Protein AF-A5FDH5-F1 (afdb_monomer_lite)

Structure (mmCIF, N/CA/C/O backbone):
data_AF-A5FDH5-F1
#
_entry.id   AF-A5FDH5-F1
#
loop_
_atom_site.group_PDB
_atom_site.id
_atom_site.type_symbol
_atom_site.label_atom_id
_atom_site.label_alt_id
_atom_site.label_comp_id
_atom_site.label_asym_id
_atom_site.label_entity_id
_atom_site.label_seq_id
_atom_site.pdbx_PDB_ins_code
_atom_site.Cartn_x
_atom_site.Cartn_y
_atom_site.Cartn_z
_atom_site.occupancy
_atom_site.B_iso_or_equiv
_atom_site.auth_seq_id
_atom_site.auth_comp_id
_atom_site.auth_asym_id
_atom_site.auth_atom_id
_atom_site.pdbx_PDB_model_num
ATOM 1 N N . MET A 1 1 ? -31.045 21.390 -0.852 1.00 33.44 1 MET A N 1
ATOM 2 C CA . MET A 1 1 ? -31.392 20.629 0.369 1.00 33.44 1 MET A CA 1
ATOM 3 C C . MET A 1 1 ? -30.502 21.125 1.490 1.00 33.44 1 MET A C 1
ATOM 5 O O . MET A 1 1 ? -29.302 21.206 1.275 1.00 33.44 1 MET A O 1
ATOM 9 N N . LYS A 1 2 ? -31.080 21.527 2.626 1.00 29.11 2 LYS A N 1
ATOM 10 C CA . LYS A 1 2 ? -30.317 21.891 3.825 1.00 29.11 2 LYS A CA 1
ATOM 11 C C . LYS A 1 2 ? -29.708 20.604 4.388 1.00 29.11 2 LYS A C 1
ATOM 13 O O . LYS A 1 2 ? -30.455 19.709 4.762 1.00 29.11 2 LYS A O 1
ATOM 18 N N . THR A 1 3 ? -28.389 20.485 4.363 1.00 29.70 3 THR A N 1
ATOM 19 C CA . THR A 1 3 ? -27.652 19.428 5.059 1.00 29.70 3 THR A CA 1
ATOM 20 C C . THR A 1 3 ? -27.783 19.680 6.555 1.00 29.70 3 THR A C 1
ATOM 22 O O . THR A 1 3 ? -27.192 20.622 7.076 1.00 29.70 3 THR A O 1
ATOM 25 N N . GLU A 1 4 ? -28.607 18.885 7.234 1.00 34.59 4 GLU A N 1
ATOM 26 C CA . GLU A 1 4 ? -28.474 18.712 8.677 1.00 34.59 4 GLU A CA 1
ATOM 27 C C . GLU A 1 4 ? -27.053 18.201 8.937 1.00 34.59 4 GLU A C 1
ATOM 29 O O . GLU A 1 4 ? -26.647 17.183 8.373 1.00 34.59 4 GLU A O 1
ATOM 34 N N . GLU A 1 5 ? -26.274 18.920 9.744 1.00 39.00 5 GLU A N 1
ATOM 35 C CA . GLU A 1 5 ? -25.035 18.386 10.305 1.00 39.00 5 GLU A CA 1
ATOM 36 C C . GLU A 1 5 ? -25.411 17.263 11.275 1.00 39.00 5 GLU A C 1
ATOM 38 O O . GLU A 1 5 ? -25.611 17.464 12.474 1.00 39.00 5 GLU A O 1
ATOM 43 N N . VAL A 1 6 ? -25.569 16.055 10.742 1.00 51.06 6 VAL A N 1
ATOM 44 C CA . VAL A 1 6 ? -25.719 14.858 11.556 1.00 51.06 6 VAL A CA 1
ATOM 45 C C . VAL A 1 6 ? -24.322 14.494 12.059 1.00 51.06 6 VAL A C 1
ATOM 47 O O . VAL A 1 6 ? -23.534 13.883 11.342 1.00 51.06 6 VAL A O 1
ATOM 50 N N . ASN A 1 7 ? -23.989 14.892 13.290 1.00 75.00 7 ASN A N 1
ATOM 51 C CA . ASN A 1 7 ? -22.791 14.400 13.979 1.00 75.00 7 ASN A CA 1
ATOM 52 C C . ASN A 1 7 ? -23.001 12.922 14.355 1.00 75.00 7 ASN A C 1
ATOM 54 O O . ASN A 1 7 ? -23.320 12.579 15.492 1.00 75.00 7 ASN A O 1
ATOM 58 N N . ASP A 1 8 ? -22.881 12.043 13.360 1.00 90.88 8 ASP A N 1
ATOM 59 C CA . ASP A 1 8 ? -23.070 10.593 13.479 1.00 90.88 8 ASP A CA 1
ATOM 60 C C . ASP A 1 8 ? -21.954 9.912 14.290 1.00 90.88 8 ASP A C 1
ATOM 62 O O . ASP A 1 8 ? -22.117 8.785 14.768 1.00 90.88 8 ASP A O 1
ATOM 66 N N . TYR A 1 9 ? -20.825 10.596 14.478 1.00 93.31 9 TYR A N 1
ATOM 67 C CA . TYR A 1 9 ? -19.683 10.102 15.233 1.00 93.31 9 TYR A CA 1
ATOM 68 C C . TYR A 1 9 ? -18.816 11.241 15.779 1.00 93.31 9 TYR A C 1
ATOM 70 O O . TYR A 1 9 ? -18.884 12.389 15.341 1.00 93.31 9 TYR A O 1
ATOM 78 N N . LYS A 1 10 ? -17.946 10.893 16.725 1.00 93.12 10 LYS A N 1
ATOM 79 C CA . LYS A 1 10 ? -16.894 11.740 17.274 1.00 93.12 10 LYS A CA 1
ATOM 80 C C . LYS A 1 10 ? -15.621 10.924 17.446 1.00 93.12 10 LYS A C 1
ATOM 82 O O . LYS A 1 10 ? -15.632 9.887 18.104 1.00 93.12 10 LYS A O 1
ATOM 87 N N . GLN A 1 11 ? -14.511 11.423 16.916 1.00 92.50 11 GLN A N 1
ATOM 88 C CA . GLN A 1 11 ? -13.195 10.854 17.190 1.00 92.50 11 GLN A CA 1
ATOM 89 C C . GLN A 1 11 ? -12.681 11.305 18.565 1.00 92.50 11 GLN A C 1
ATOM 91 O O . GLN A 1 11 ? -12.880 12.451 18.979 1.00 92.50 11 GLN A O 1
ATOM 96 N N . GLY A 1 12 ? -11.982 10.416 19.266 1.00 90.44 12 GLY A N 1
ATOM 97 C CA . GLY A 1 12 ? -11.299 10.738 20.515 1.00 90.44 12 GLY A CA 1
ATOM 98 C C . GLY A 1 12 ? -10.041 9.905 20.720 1.00 90.44 12 GLY A C 1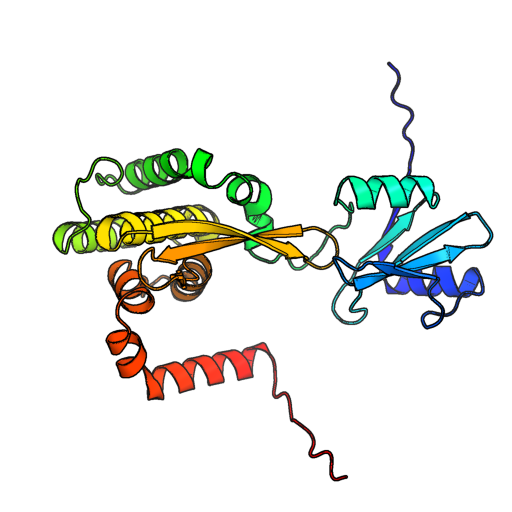
ATOM 99 O O . GLY A 1 12 ? -9.896 8.834 20.129 1.00 90.44 12 GLY A O 1
ATOM 100 N N . LYS A 1 13 ? -9.145 10.391 21.588 1.00 91.38 13 LYS A N 1
ATOM 101 C CA . LYS A 1 13 ? -7.978 9.612 22.012 1.00 91.38 13 LYS A CA 1
ATOM 102 C C . LYS A 1 13 ? -8.422 8.358 22.762 1.00 91.38 13 LYS A C 1
ATOM 104 O O . LYS A 1 13 ? -9.322 8.448 23.596 1.00 91.38 13 LYS A O 1
ATOM 109 N N . VAL A 1 14 ? -7.756 7.226 22.542 1.00 91.69 14 VAL A N 1
ATOM 110 C CA . VAL A 1 14 ? -8.069 5.934 23.183 1.00 91.69 14 VAL A CA 1
ATOM 111 C C . VAL A 1 14 ? -8.158 6.065 24.704 1.00 91.69 14 VAL A C 1
ATOM 113 O O . VAL A 1 14 ? -9.112 5.570 25.296 1.00 91.69 14 VAL A O 1
ATOM 116 N N . SER A 1 15 ? -7.250 6.809 25.343 1.00 91.56 15 SER A N 1
ATOM 117 C CA . SER A 1 15 ? -7.297 7.060 26.793 1.00 91.56 15 SER A CA 1
ATOM 118 C C . SER A 1 15 ? -8.594 7.743 27.248 1.00 91.56 15 SER A C 1
ATOM 120 O O . SER A 1 15 ? -9.213 7.316 28.220 1.00 91.56 15 SER A O 1
ATOM 122 N N . LEU A 1 16 ? -9.058 8.754 26.509 1.00 93.44 16 LEU A N 1
ATOM 123 C CA . LEU A 1 16 ? -10.302 9.469 26.805 1.00 93.44 16 LEU A CA 1
ATOM 124 C C . LEU A 1 16 ? -11.536 8.598 26.555 1.00 93.44 16 LEU A C 1
ATOM 126 O O . LEU A 1 16 ? -12.511 8.684 27.299 1.00 93.44 16 LEU A O 1
ATOM 130 N N . LEU A 1 17 ? -11.494 7.752 25.525 1.00 94.75 17 LEU A N 1
ATOM 131 C CA . LEU A 1 17 ? -12.564 6.803 25.225 1.00 94.75 17 LEU A CA 1
ATOM 132 C C . LEU A 1 17 ? -12.650 5.701 26.285 1.00 94.75 17 LEU A C 1
ATOM 134 O O . LEU A 1 17 ? -13.743 5.326 26.694 1.00 94.75 17 LEU A O 1
ATOM 138 N N . ILE A 1 18 ? -11.514 5.240 26.805 1.00 93.88 18 ILE A N 1
ATOM 139 C CA . ILE A 1 18 ? -11.464 4.320 27.944 1.00 93.88 18 ILE A CA 1
ATOM 140 C C . ILE A 1 18 ? -12.101 4.961 29.183 1.00 93.88 18 ILE A C 1
ATOM 142 O O . ILE A 1 18 ? -12.899 4.324 29.872 1.00 93.88 18 ILE A O 1
ATOM 146 N N . ASP A 1 19 ? -11.798 6.226 29.470 1.00 94.38 19 ASP A N 1
ATOM 147 C CA . ASP A 1 19 ? -12.435 6.928 30.587 1.00 94.38 19 ASP A CA 1
ATOM 148 C C . ASP A 1 19 ? -13.934 7.156 30.345 1.00 94.38 19 ASP A C 1
ATOM 150 O O . ASP A 1 19 ? -14.732 7.101 31.286 1.00 94.38 19 ASP A O 1
ATOM 154 N N . TYR A 1 20 ? -14.344 7.334 29.087 1.00 95.31 20 TYR A N 1
ATOM 155 C CA . TYR A 1 20 ? -15.749 7.378 28.691 1.00 95.31 20 TYR A CA 1
ATOM 156 C C . TYR A 1 20 ? -16.470 6.045 28.944 1.00 95.31 20 TYR A C 1
ATOM 158 O O . TYR A 1 20 ? -17.565 6.040 29.512 1.00 95.31 20 TYR A O 1
ATOM 166 N N . LEU A 1 21 ? -15.841 4.911 28.614 1.00 95.81 21 LEU A N 1
ATOM 167 C CA . LEU A 1 21 ? -16.357 3.573 28.924 1.00 95.81 21 LEU A CA 1
ATOM 168 C C . LEU A 1 21 ? -16.543 3.379 30.433 1.00 95.81 21 LEU A C 1
ATOM 170 O O . LEU A 1 21 ? -17.619 2.966 30.872 1.00 95.81 21 LEU A O 1
ATOM 174 N N . LYS A 1 22 ? -15.537 3.750 31.239 1.00 94.00 22 LYS A N 1
ATOM 175 C CA . LYS A 1 22 ? -15.600 3.642 32.707 1.00 94.00 22 LYS A CA 1
ATOM 176 C C . LYS A 1 22 ? -16.757 4.453 33.291 1.00 94.00 22 LYS A C 1
ATOM 178 O O . LYS A 1 22 ? -17.490 3.941 34.136 1.00 94.00 22 LYS A O 1
ATOM 183 N N . LYS A 1 23 ? -16.963 5.691 32.820 1.00 94.62 23 LYS A N 1
ATOM 184 C CA . LYS A 1 23 ? -18.102 6.541 33.230 1.00 94.62 23 LYS A CA 1
ATOM 185 C C . LYS A 1 23 ? -19.450 5.894 32.906 1.00 94.62 23 LYS A C 1
ATOM 187 O O . LYS A 1 23 ? -20.388 6.020 33.686 1.00 94.62 23 LYS A O 1
ATOM 192 N N . ASN A 1 24 ? -19.513 5.138 31.813 1.00 93.69 24 ASN A N 1
ATOM 193 C CA . ASN A 1 24 ? -20.679 4.358 31.399 1.00 93.69 24 ASN A CA 1
ATOM 194 C C . ASN A 1 24 ? -20.705 2.930 31.980 1.00 93.69 24 ASN A C 1
ATOM 196 O O . ASN A 1 24 ? -21.423 2.068 31.477 1.00 93.69 24 ASN A O 1
ATOM 200 N N . LYS A 1 25 ? -19.943 2.667 33.054 1.00 92.75 25 LYS A N 1
ATOM 201 C CA . LYS A 1 25 ? -19.884 1.377 33.768 1.00 92.75 25 LYS A CA 1
ATOM 202 C C . LYS A 1 25 ? -19.495 0.186 32.876 1.00 92.75 25 LYS A C 1
ATOM 204 O O . LYS A 1 25 ? -19.826 -0.957 33.190 1.00 92.75 25 LYS A O 1
ATOM 209 N N . LYS A 1 26 ? -18.769 0.435 31.784 1.00 92.56 26 LYS A N 1
ATOM 210 C CA . LYS A 1 26 ? -18.196 -0.594 30.909 1.00 92.56 26 LYS A CA 1
ATOM 211 C C . LYS A 1 26 ? -16.714 -0.779 31.220 1.00 92.56 26 LYS A C 1
ATOM 213 O O . LYS A 1 26 ? -15.979 0.190 31.409 1.00 92.56 26 LYS A O 1
ATOM 218 N N . LYS A 1 27 ? -16.284 -2.039 31.278 1.00 90.19 27 LYS A N 1
ATOM 219 C CA . LYS A 1 27 ? -14.869 -2.409 31.383 1.00 90.19 27 LYS A CA 1
ATOM 220 C C . LYS A 1 27 ? -14.293 -2.653 29.989 1.00 90.19 27 LYS A C 1
ATOM 222 O O . LYS A 1 27 ? -15.030 -3.038 29.088 1.00 90.19 27 LYS A O 1
ATOM 227 N N . ILE A 1 28 ? -12.986 -2.446 29.839 1.00 87.69 28 ILE A N 1
ATOM 228 C CA . ILE A 1 28 ? -12.263 -2.613 28.565 1.00 87.69 28 ILE A CA 1
ATOM 229 C C . ILE A 1 28 ? -12.281 -4.080 28.104 1.00 87.69 28 ILE A C 1
ATOM 231 O O . ILE A 1 28 ? -12.414 -4.373 26.930 1.00 87.69 28 ILE A O 1
ATOM 235 N N . ASP A 1 29 ? -12.197 -5.032 29.024 1.00 87.81 29 ASP A N 1
ATOM 236 C CA . ASP A 1 29 ? -12.227 -6.466 28.722 1.00 87.81 29 ASP A CA 1
ATOM 237 C C . ASP A 1 29 ? -13.635 -7.007 28.409 1.00 87.81 29 ASP A C 1
ATOM 239 O O . ASP A 1 29 ? -13.774 -8.159 28.010 1.00 87.81 29 ASP A O 1
ATOM 243 N N . ASN A 1 30 ? -14.682 -6.188 28.561 1.00 91.12 30 ASN A N 1
ATOM 244 C CA . ASN A 1 30 ? -16.079 -6.575 28.362 1.00 91.12 30 ASN A CA 1
ATOM 245 C C . ASN A 1 30 ? -16.694 -5.870 27.141 1.00 91.12 30 ASN A C 1
ATOM 247 O O . ASN A 1 30 ? -17.655 -5.096 27.256 1.00 91.12 30 ASN A O 1
ATOM 251 N N . TYR A 1 31 ? -16.089 -6.102 25.979 1.00 94.00 31 TYR A N 1
ATOM 252 C CA . TYR A 1 31 ? -16.601 -5.652 24.686 1.00 94.00 31 TYR A CA 1
ATOM 253 C C . TYR A 1 31 ? -17.768 -6.534 24.212 1.00 94.00 31 TYR A C 1
ATOM 255 O O . TYR A 1 31 ? -17.899 -7.692 24.598 1.00 94.00 31 TYR A O 1
ATOM 263 N N . ASN A 1 32 ? -18.639 -5.972 23.374 1.00 95.88 32 ASN A N 1
ATOM 264 C CA . ASN A 1 32 ? -19.800 -6.667 22.819 1.00 95.88 32 ASN A CA 1
ATOM 265 C C . ASN A 1 32 ? -19.403 -7.624 21.690 1.00 95.88 32 ASN A C 1
ATOM 267 O O . ASN A 1 32 ? -19.905 -8.742 21.624 1.00 95.88 32 ASN A O 1
ATOM 271 N N . ASN A 1 33 ? -18.508 -7.180 20.809 1.00 94.31 33 ASN A N 1
ATOM 272 C CA . ASN A 1 33 ? -17.922 -7.994 19.753 1.00 94.31 33 ASN A CA 1
ATOM 273 C C . ASN A 1 33 ? -16.609 -7.370 19.264 1.00 94.31 33 ASN A C 1
ATOM 275 O O . ASN A 1 33 ? -16.287 -6.221 19.580 1.00 94.31 33 ASN A O 1
ATOM 279 N N . GLN A 1 34 ? -15.868 -8.141 18.476 1.00 93.44 34 GLN A N 1
ATOM 280 C CA . GLN A 1 34 ? -14.697 -7.685 17.741 1.00 93.44 34 GLN A CA 1
ATOM 281 C C . GLN A 1 34 ? -15.024 -7.705 16.245 1.00 93.44 34 GLN A C 1
ATOM 283 O O . GLN A 1 34 ? -15.737 -8.598 15.784 1.00 93.44 34 GLN A O 1
ATOM 288 N N . LEU A 1 35 ? -14.567 -6.705 15.493 1.00 90.69 35 LEU A N 1
ATOM 289 C CA . LEU A 1 35 ? -14.719 -6.698 14.039 1.00 90.69 35 LEU A CA 1
ATOM 290 C C . LEU A 1 35 ? -13.744 -7.700 13.412 1.00 90.69 35 LEU A C 1
ATOM 292 O O . LEU A 1 35 ? -12.550 -7.654 13.697 1.00 90.69 35 LEU A O 1
ATOM 296 N N . GLU A 1 36 ? -14.243 -8.568 12.531 1.00 86.75 36 GLU A N 1
ATOM 297 C CA . GLU A 1 36 ? -13.428 -9.595 11.859 1.00 86.75 36 GLU A CA 1
ATOM 298 C C . GLU A 1 36 ? -12.352 -8.998 10.943 1.00 86.75 36 GLU A C 1
ATOM 300 O O . GLU A 1 36 ? -11.303 -9.599 10.748 1.00 86.75 36 GLU A O 1
ATOM 305 N N . THR A 1 37 ? -12.599 -7.809 10.392 1.00 82.75 37 THR A N 1
ATOM 306 C CA . THR A 1 37 ? -11.738 -7.184 9.384 1.00 82.75 37 THR A CA 1
ATOM 307 C C . THR A 1 37 ? -10.477 -6.558 9.972 1.00 82.75 37 THR A C 1
ATOM 309 O O . THR A 1 37 ? -9.372 -6.849 9.532 1.00 82.75 37 THR A O 1
ATOM 312 N N . ASN A 1 38 ? -10.633 -5.690 10.971 1.00 82.12 38 ASN A N 1
ATOM 313 C CA . ASN A 1 38 ? -9.554 -4.869 11.534 1.00 82.12 38 ASN A CA 1
ATOM 314 C C . ASN A 1 38 ? -9.302 -5.142 13.029 1.00 82.12 38 ASN A C 1
ATOM 316 O O . ASN A 1 38 ? -8.497 -4.466 13.672 1.00 82.12 38 ASN A O 1
ATOM 320 N N . GLY A 1 39 ? -10.011 -6.113 13.613 1.00 87.81 39 GLY A N 1
ATOM 321 C CA . GLY A 1 39 ? -9.858 -6.489 15.015 1.00 87.81 39 GLY A CA 1
ATOM 322 C C . GLY A 1 39 ? -10.325 -5.425 16.012 1.00 87.81 39 GLY A C 1
ATOM 323 O O . GLY A 1 39 ? -10.030 -5.557 17.200 1.00 87.81 39 GLY A O 1
ATOM 324 N N . ALA A 1 40 ? -11.021 -4.370 15.580 1.00 91.38 40 ALA A N 1
ATOM 325 C CA . ALA A 1 40 ? -11.485 -3.315 16.474 1.00 91.38 40 ALA A CA 1
ATOM 326 C C . ALA A 1 40 ? -12.540 -3.832 17.466 1.00 91.38 40 ALA A C 1
ATOM 328 O O . ALA A 1 40 ? -13.421 -4.622 17.117 1.00 91.38 40 ALA A O 1
ATOM 329 N N . PHE A 1 41 ? -12.464 -3.359 18.709 1.00 94.75 41 PHE A N 1
ATOM 330 C CA . PHE A 1 41 ? -13.384 -3.714 19.786 1.00 94.75 41 PHE A CA 1
ATOM 331 C C . PHE A 1 41 ? -14.596 -2.788 19.792 1.00 94.75 41 PHE A C 1
ATOM 333 O O . PHE A 1 41 ? -14.455 -1.562 19.822 1.00 94.75 41 PHE A O 1
ATOM 340 N N . VAL A 1 42 ? -15.786 -3.382 19.824 1.00 96.75 42 VAL A N 1
ATOM 341 C CA . VAL A 1 42 ? -17.072 -2.682 19.813 1.00 96.75 42 VAL A CA 1
ATOM 342 C C . VAL A 1 42 ? -17.698 -2.736 21.204 1.00 96.75 42 VAL A C 1
ATOM 344 O O . VAL A 1 42 ? -17.885 -3.814 21.766 1.00 96.75 42 VAL A O 1
ATOM 347 N N . TYR A 1 43 ? -18.084 -1.583 21.750 1.00 97.62 43 TYR A N 1
ATOM 348 C CA . TYR A 1 43 ? -18.784 -1.477 23.033 1.00 97.62 43 TYR A CA 1
ATOM 349 C C . TYR A 1 43 ? -20.105 -0.747 22.836 1.00 97.62 43 TYR A C 1
ATOM 351 O O . TYR A 1 43 ? -20.114 0.450 22.564 1.00 97.62 43 TYR A O 1
ATOM 359 N N . VAL A 1 44 ? -21.217 -1.447 23.032 1.00 96.81 44 VAL A N 1
ATOM 360 C CA . VAL A 1 44 ? -22.558 -0.855 23.013 1.00 96.81 44 VAL A CA 1
ATOM 361 C C . VAL A 1 44 ? -22.908 -0.396 24.425 1.00 96.81 44 VAL A C 1
ATOM 363 O O . VAL A 1 44 ? -22.886 -1.185 25.382 1.00 96.81 44 VAL A O 1
ATOM 366 N N . LEU A 1 45 ? -23.184 0.896 24.563 1.00 95.94 45 LEU A N 1
ATOM 367 C CA . LEU A 1 45 ? -23.513 1.554 25.821 1.00 95.94 45 LEU A CA 1
ATOM 368 C C . LEU A 1 45 ? -25.025 1.550 26.071 1.00 95.94 45 LEU A C 1
ATOM 370 O O . LEU A 1 45 ? -25.833 1.428 25.154 1.00 95.94 45 LEU A O 1
ATOM 374 N N . SER A 1 46 ? -25.428 1.731 27.330 1.00 93.19 46 SER A N 1
ATOM 375 C CA . SER A 1 46 ? -26.849 1.748 27.711 1.00 93.19 46 SER A CA 1
ATOM 376 C C . SER A 1 46 ? -27.635 2.919 27.109 1.00 93.19 46 SER A C 1
ATOM 378 O O . SER A 1 46 ? -28.854 2.846 27.009 1.00 93.19 46 SER A O 1
ATOM 380 N N . ASN A 1 47 ? -26.954 3.997 26.711 1.00 92.50 47 ASN A N 1
ATOM 381 C CA . ASN A 1 47 ? -27.541 5.141 26.006 1.00 92.50 47 ASN A CA 1
ATOM 382 C C . ASN A 1 47 ? -27.607 4.932 24.478 1.00 92.50 47 ASN A C 1
ATOM 384 O O . ASN A 1 47 ? -27.873 5.883 23.752 1.00 92.50 47 ASN A O 1
ATOM 388 N N . SER A 1 48 ? -27.393 3.702 23.999 1.00 94.19 48 SER A N 1
ATOM 389 C CA . SER A 1 48 ? -27.336 3.296 22.585 1.00 94.19 48 SER A CA 1
ATOM 390 C C . SER A 1 48 ? -26.104 3.748 21.803 1.00 94.19 48 SER A C 1
ATOM 392 O O . SER A 1 48 ? -25.935 3.292 20.676 1.00 94.19 48 SER A O 1
ATOM 394 N N . GLU A 1 49 ? -25.230 4.587 22.363 1.00 96.94 49 GLU A N 1
ATOM 395 C CA . GLU A 1 49 ? -23.968 4.928 21.705 1.00 96.94 49 GLU A CA 1
ATOM 396 C C . GLU A 1 49 ? -23.043 3.717 21.625 1.00 96.94 49 GLU A C 1
ATOM 398 O O . GLU A 1 49 ? -23.095 2.792 22.441 1.00 96.94 49 GLU A O 1
ATOM 403 N N . VAL A 1 50 ? -22.147 3.753 20.647 1.00 97.38 50 VAL A N 1
ATOM 404 C CA . VAL A 1 50 ? -21.162 2.706 20.428 1.00 97.38 50 VAL A CA 1
ATOM 405 C C . VAL A 1 50 ? -19.768 3.298 20.503 1.00 97.38 50 VAL A C 1
ATOM 407 O O . VAL A 1 50 ? -19.445 4.232 19.780 1.00 97.38 50 VAL A O 1
ATOM 410 N N . VAL A 1 51 ? -18.914 2.751 21.359 1.00 96.94 51 VAL A N 1
ATOM 411 C CA . VAL A 1 51 ? -17.488 3.087 21.362 1.00 96.94 51 VAL A CA 1
ATOM 412 C C . VAL A 1 51 ? -16.752 2.045 20.531 1.00 96.94 51 VAL A C 1
ATOM 414 O O . VAL A 1 51 ? -16.929 0.847 20.746 1.00 96.94 51 VAL A O 1
ATOM 417 N N . LEU A 1 52 ? -15.928 2.501 19.592 1.00 95.38 52 LEU A N 1
ATOM 418 C CA . LEU A 1 52 ? -15.043 1.669 18.787 1.00 95.38 52 LEU A CA 1
ATOM 419 C C . LEU A 1 52 ? -13.595 1.964 19.184 1.00 95.38 52 LEU A C 1
ATOM 421 O O . LEU A 1 52 ? -13.131 3.100 19.050 1.00 95.38 52 LEU A O 1
ATOM 425 N N . LEU A 1 53 ? -12.896 0.946 19.680 1.00 93.81 53 LEU A N 1
ATOM 426 C CA . LEU A 1 53 ? -11.477 1.013 20.032 1.00 93.81 53 LEU A CA 1
ATOM 427 C C . LEU A 1 53 ? -10.649 0.131 19.092 1.00 93.81 53 LEU A C 1
ATOM 429 O O . LEU A 1 53 ? -11.160 -0.879 18.611 1.00 93.81 53 LEU A O 1
ATOM 433 N N . PRO A 1 54 ? -9.372 0.460 18.849 1.00 89.81 54 PRO A N 1
ATOM 434 C CA . PRO A 1 54 ? -8.544 -0.318 17.940 1.00 89.81 54 PRO A CA 1
ATOM 435 C C . PRO A 1 54 ? -8.178 -1.673 18.561 1.00 89.81 54 PRO A C 1
ATOM 437 O O . PRO A 1 54 ? -8.096 -1.798 19.784 1.00 89.81 54 PRO A O 1
ATOM 440 N N . GLY A 1 55 ? -7.905 -2.677 17.721 1.00 84.50 55 GLY A N 1
ATOM 441 C CA . GLY A 1 55 ? -7.534 -4.025 18.181 1.00 84.50 55 GLY A CA 1
ATOM 442 C C . GLY A 1 55 ? -6.217 -4.082 18.964 1.00 84.50 55 GLY A C 1
ATOM 443 O O . GLY A 1 55 ? -6.006 -4.987 19.767 1.00 84.50 55 GLY A O 1
ATOM 444 N N . ASN A 1 56 ? -5.350 -3.081 18.784 1.00 82.00 56 ASN A N 1
ATOM 445 C CA . ASN A 1 56 ? -4.118 -2.914 19.545 1.00 82.00 56 ASN A CA 1
ATOM 446 C C . ASN A 1 56 ? -4.114 -1.566 20.289 1.00 82.00 56 ASN A C 1
ATOM 448 O O . ASN A 1 56 ? -3.767 -0.522 19.741 1.00 82.00 56 ASN A O 1
ATOM 452 N N . LEU A 1 57 ? -4.493 -1.593 21.566 1.00 79.31 57 LEU A N 1
ATOM 453 C CA . LEU A 1 57 ? -4.640 -0.385 22.384 1.00 79.31 57 LEU A CA 1
ATOM 454 C C . LEU A 1 57 ? -3.313 0.327 22.703 1.00 79.31 57 LEU A C 1
ATOM 456 O O . LEU A 1 57 ? -3.352 1.487 23.104 1.00 79.31 57 LEU A O 1
ATOM 460 N N . SER A 1 58 ? -2.158 -0.339 22.570 1.00 71.75 58 SER A N 1
ATOM 461 C CA . SER A 1 58 ? -0.848 0.261 22.876 1.00 71.75 58 SER A CA 1
ATOM 462 C C . SER A 1 58 ? -0.214 0.976 21.685 1.00 71.75 58 SER A C 1
ATOM 464 O O . SER A 1 58 ? 0.638 1.837 21.888 1.00 71.75 58 SER A O 1
ATOM 466 N N . SER A 1 59 ? -0.624 0.639 20.460 1.00 65.56 59 SER A N 1
ATOM 467 C CA . SER A 1 59 ? -0.022 1.167 19.229 1.00 65.56 59 SER A CA 1
ATOM 468 C C . SER A 1 59 ? -0.839 2.262 18.549 1.00 65.56 59 SER A C 1
ATOM 470 O O . SER A 1 59 ? -0.349 2.868 17.604 1.00 65.56 59 SER A O 1
ATOM 472 N N . TYR A 1 60 ? -2.069 2.528 18.993 1.00 67.25 60 TYR A N 1
ATOM 473 C CA . TYR A 1 60 ? -2.968 3.440 18.289 1.00 67.25 60 TYR A CA 1
ATOM 474 C C . TYR A 1 60 ? -3.563 4.498 19.204 1.00 67.25 60 TYR A C 1
ATOM 476 O O . TYR A 1 60 ? -4.073 4.213 20.286 1.00 67.25 60 TYR A O 1
ATOM 484 N N . GLU A 1 61 ? -3.534 5.743 18.730 1.00 75.94 61 GLU A N 1
ATOM 485 C CA . GLU A 1 61 ? -3.920 6.885 19.551 1.00 75.94 61 GLU A CA 1
ATOM 486 C C . GLU A 1 61 ? -5.421 7.161 19.557 1.00 75.94 61 GLU A C 1
ATOM 488 O O . GLU A 1 61 ? -5.905 7.746 20.524 1.00 75.94 61 GLU A O 1
ATOM 493 N N . ASN A 1 62 ? -6.169 6.752 18.525 1.00 89.06 62 ASN A N 1
ATOM 494 C CA . ASN A 1 62 ? -7.537 7.221 18.287 1.00 89.06 62 ASN A CA 1
ATOM 495 C C . ASN A 1 62 ? -8.573 6.093 18.129 1.00 89.06 62 ASN A C 1
ATOM 497 O O . ASN A 1 62 ? -8.277 4.995 17.653 1.00 89.06 62 ASN A O 1
ATOM 501 N N . GLY A 1 63 ? -9.818 6.409 18.484 1.00 92.44 63 GLY A N 1
ATOM 502 C CA . GLY A 1 63 ? -11.012 5.608 18.206 1.00 92.44 63 GLY A CA 1
ATOM 503 C C . GLY A 1 63 ? -12.251 6.483 18.027 1.00 92.44 63 GLY A C 1
ATOM 504 O O . GLY A 1 63 ? -12.134 7.705 17.881 1.00 92.44 63 GLY A O 1
ATOM 505 N N . LEU A 1 64 ? -13.437 5.873 18.053 1.00 95.00 64 LEU A N 1
ATOM 506 C CA . LEU A 1 64 ? -14.707 6.556 17.789 1.00 95.00 64 LEU A CA 1
ATOM 507 C C . LEU A 1 64 ? -15.706 6.392 18.935 1.00 95.00 64 LEU A C 1
ATOM 509 O O . LEU A 1 64 ? -15.812 5.330 19.540 1.00 95.00 64 LEU A O 1
ATOM 513 N N . ILE A 1 65 ? -16.498 7.437 19.162 1.00 96.31 65 ILE A N 1
ATOM 514 C CA . ILE A 1 65 ? -17.842 7.349 19.736 1.00 96.31 65 ILE A CA 1
ATOM 515 C C . ILE A 1 65 ? -18.802 7.512 18.565 1.00 96.31 65 ILE A C 1
ATOM 517 O O . ILE A 1 65 ? -18.735 8.499 17.839 1.00 96.31 65 ILE A O 1
ATOM 521 N N . ILE A 1 66 ? -19.668 6.539 18.358 1.00 96.81 66 ILE A N 1
ATOM 522 C CA . ILE A 1 66 ? -20.614 6.452 17.254 1.00 96.81 66 ILE A CA 1
ATOM 523 C C . ILE A 1 66 ? -22.009 6.574 17.855 1.00 96.81 66 ILE A C 1
ATOM 525 O O . ILE A 1 66 ? -22.299 5.975 18.891 1.00 96.81 66 ILE A O 1
ATOM 529 N N . LYS A 1 67 ? -22.879 7.344 17.202 1.00 96.00 67 LYS A N 1
ATOM 530 C CA . LYS A 1 67 ? -24.211 7.678 17.713 1.00 96.00 67 LYS A CA 1
ATOM 531 C C . LYS A 1 67 ? -25.041 6.451 18.093 1.00 96.00 67 LYS A C 1
ATOM 533 O O . LYS A 1 67 ? -25.727 6.483 19.109 1.00 96.00 67 LYS A O 1
ATOM 538 N N . ASN A 1 68 ? -25.009 5.402 17.268 1.00 96.62 68 ASN A N 1
ATOM 539 C CA . ASN A 1 68 ? -25.695 4.138 17.524 1.00 96.62 68 ASN A CA 1
ATOM 540 C C . ASN A 1 68 ? -25.204 2.996 16.615 1.00 96.62 68 ASN A C 1
ATOM 542 O O . ASN A 1 68 ? -24.395 3.191 15.704 1.00 96.62 68 ASN A O 1
ATOM 546 N N . GLU A 1 69 ? -25.735 1.794 16.844 1.00 96.19 69 GLU A N 1
ATOM 547 C CA . GLU A 1 69 ? -25.418 0.596 16.058 1.00 96.19 69 GLU A CA 1
ATOM 548 C C . GLU A 1 69 ? -25.823 0.695 14.578 1.00 96.19 69 GLU A C 1
ATOM 550 O O . GLU A 1 69 ? -25.195 0.057 13.734 1.00 96.19 69 GLU A O 1
ATOM 555 N N . GLU A 1 70 ? -26.842 1.482 14.220 1.00 95.62 70 GLU A N 1
ATOM 556 C CA . GLU A 1 70 ? -27.232 1.663 12.813 1.00 95.62 70 GLU A CA 1
ATOM 557 C C . GLU A 1 70 ? -26.157 2.415 12.029 1.00 95.62 70 GLU A C 1
ATOM 559 O O . GLU A 1 70 ? -25.833 2.043 10.898 1.00 95.62 70 GLU A O 1
ATOM 564 N N . VAL A 1 71 ? -25.568 3.447 12.638 1.00 95.81 71 VAL A N 1
ATOM 565 C CA . VAL A 1 71 ? -24.437 4.177 12.060 1.00 95.81 71 VAL A CA 1
ATOM 566 C C . VAL A 1 71 ? -23.218 3.260 11.946 1.00 95.81 71 VAL A C 1
ATOM 568 O O . VAL A 1 71 ? -22.597 3.217 10.883 1.00 95.81 71 VAL A O 1
ATOM 571 N N . LEU A 1 72 ? -22.917 2.458 12.976 1.00 95.31 72 LEU A N 1
ATOM 572 C CA . LEU A 1 72 ? -21.828 1.475 12.904 1.00 95.31 72 LEU A CA 1
ATOM 573 C C . LEU A 1 72 ? -22.042 0.476 11.754 1.00 95.31 72 LEU A C 1
ATOM 575 O O . LEU A 1 72 ? -21.120 0.220 10.983 1.00 95.31 72 LEU A O 1
ATOM 579 N N . LYS A 1 73 ? -23.259 -0.056 11.581 1.00 94.88 73 LYS A N 1
ATOM 580 C CA . LYS A 1 73 ? -23.580 -0.977 10.476 1.00 94.88 73 LYS A CA 1
ATOM 581 C C . LYS A 1 73 ? -23.352 -0.338 9.107 1.00 94.88 73 LYS A C 1
ATOM 583 O O . LYS A 1 73 ? -22.864 -1.013 8.203 1.00 94.88 73 LYS A O 1
ATOM 588 N N . LYS A 1 74 ? -23.664 0.954 8.945 1.00 94.75 74 LYS A N 1
ATOM 589 C CA . LYS A 1 74 ? -23.354 1.701 7.712 1.00 94.75 74 LYS A CA 1
ATOM 590 C C . LYS A 1 74 ? -21.845 1.821 7.492 1.00 94.75 74 LYS A C 1
ATOM 592 O O . LYS A 1 74 ? -21.400 1.593 6.373 1.00 94.75 74 LYS A O 1
ATOM 597 N N . MET A 1 75 ? -21.067 2.122 8.535 1.00 93.94 75 MET A N 1
ATOM 598 C CA . MET A 1 75 ? -19.599 2.193 8.452 1.00 93.94 75 MET A CA 1
ATOM 599 C C . MET A 1 75 ? -18.980 0.848 8.053 1.00 93.94 75 MET A C 1
ATOM 601 O O . MET A 1 75 ? -18.177 0.806 7.128 1.00 93.94 75 MET A O 1
ATOM 605 N N . ILE A 1 76 ? -19.416 -0.254 8.677 1.00 92.75 76 ILE A N 1
ATOM 606 C CA . ILE A 1 76 ? -18.968 -1.616 8.337 1.00 92.75 76 ILE A CA 1
ATOM 607 C C . ILE A 1 76 ? -19.329 -1.956 6.888 1.00 92.75 76 ILE A C 1
ATOM 609 O O . ILE A 1 76 ? -18.486 -2.439 6.141 1.00 92.75 76 ILE A O 1
ATOM 613 N N . LYS A 1 77 ? -20.567 -1.671 6.463 1.00 92.12 77 LYS A N 1
ATOM 614 C CA . LYS A 1 77 ? -21.017 -1.934 5.088 1.00 92.12 77 LYS A CA 1
ATOM 615 C C . LYS A 1 77 ? -20.220 -1.139 4.049 1.00 92.12 77 LYS A C 1
ATOM 617 O O . LYS A 1 77 ? -19.954 -1.656 2.969 1.00 92.12 77 LYS A O 1
ATOM 622 N N . ASN A 1 78 ? -19.872 0.104 4.367 1.00 89.75 78 ASN A N 1
ATOM 623 C CA . ASN A 1 78 ? -19.075 0.972 3.501 1.00 89.75 78 ASN A CA 1
ATOM 624 C C . ASN A 1 78 ? -17.566 0.708 3.619 1.00 89.75 78 ASN A C 1
ATOM 626 O O . ASN A 1 78 ? -16.795 1.325 2.890 1.00 89.75 78 ASN A O 1
ATOM 630 N N . ASP A 1 79 ? -17.158 -0.170 4.539 1.00 87.88 79 ASP A N 1
ATOM 631 C CA . ASP A 1 79 ? -15.768 -0.513 4.835 1.00 87.88 79 ASP A CA 1
ATOM 632 C C . ASP A 1 79 ? -14.875 0.717 5.076 1.00 87.88 79 ASP A C 1
ATOM 634 O O . ASP A 1 79 ? -13.742 0.823 4.596 1.00 87.88 79 ASP A O 1
ATOM 638 N N . TYR A 1 80 ? -15.438 1.691 5.798 1.00 89.00 80 TYR A N 1
ATOM 639 C CA . TYR A 1 80 ? -14.800 2.969 6.074 1.00 89.00 80 TYR A CA 1
ATOM 640 C C . TYR A 1 80 ? -15.150 3.492 7.468 1.00 89.00 80 TYR A C 1
ATOM 642 O O . TYR A 1 80 ? -16.319 3.633 7.837 1.00 89.00 80 TYR A O 1
ATOM 650 N N . PHE A 1 81 ? -14.107 3.851 8.206 1.00 89.94 81 PHE A N 1
ATOM 651 C CA . PHE A 1 81 ? -14.139 4.426 9.537 1.00 89.94 81 PHE A CA 1
ATOM 652 C C . PHE A 1 81 ? -13.373 5.758 9.524 1.00 89.94 81 PHE A C 1
ATOM 654 O O . PHE A 1 81 ? -12.181 5.787 9.203 1.00 89.94 81 PHE A O 1
ATOM 661 N N . PRO A 1 82 ? -14.018 6.869 9.903 1.00 87.38 82 PRO A N 1
ATOM 662 C CA . PRO A 1 82 ? -13.432 8.206 9.849 1.00 87.38 82 PRO A CA 1
ATOM 663 C C . PRO A 1 82 ? -12.512 8.466 11.053 1.00 87.38 82 PRO A C 1
ATOM 665 O O . PRO A 1 82 ? -12.796 9.312 11.901 1.00 87.38 82 PRO A O 1
ATOM 668 N N . VAL A 1 83 ? -11.424 7.699 11.155 1.00 84.31 83 VAL A N 1
ATOM 669 C CA . VAL A 1 83 ? -10.397 7.852 12.191 1.00 84.31 83 VAL A CA 1
ATOM 670 C C . VAL A 1 83 ? -9.116 8.370 11.561 1.00 84.31 83 VAL A C 1
ATOM 672 O O . VAL A 1 83 ? -8.553 7.726 10.679 1.00 84.31 83 VAL A O 1
ATOM 675 N N . ASN A 1 84 ? -8.615 9.497 12.062 1.00 76.31 84 ASN A N 1
ATOM 676 C CA . ASN A 1 84 ? -7.278 9.965 11.723 1.00 76.31 84 ASN A CA 1
ATOM 677 C C . ASN A 1 84 ? -6.252 9.035 12.379 1.00 76.31 84 ASN A C 1
ATOM 679 O O . ASN A 1 84 ? -6.107 9.023 13.609 1.00 76.31 84 ASN A O 1
ATOM 683 N N . VAL A 1 85 ? -5.559 8.254 11.558 1.00 67.94 85 VAL A N 1
ATOM 684 C CA . VAL A 1 85 ? -4.421 7.428 11.969 1.00 67.94 85 VAL A CA 1
ATOM 685 C C . VAL A 1 85 ? -3.154 8.270 11.805 1.00 67.94 85 VAL A C 1
ATOM 687 O O . VAL A 1 85 ? -3.041 9.027 10.846 1.00 67.94 85 VAL A O 1
ATOM 690 N N . VAL A 1 86 ? -2.250 8.223 12.786 1.00 60.47 86 VAL A N 1
ATOM 691 C CA . VAL A 1 86 ? -1.001 9.012 12.771 1.00 60.47 86 VAL A CA 1
ATOM 692 C C . VAL A 1 86 ? 0.097 8.276 11.995 1.00 60.47 86 VAL A C 1
ATOM 694 O O . VAL A 1 86 ? 0.863 8.912 11.275 1.00 60.47 86 VAL A O 1
ATOM 697 N N . ASP A 1 87 ? 0.107 6.943 12.072 1.00 58.03 87 ASP A N 1
ATOM 698 C CA . ASP A 1 87 ? 1.012 6.077 11.319 1.00 58.03 87 ASP A CA 1
ATOM 699 C C . ASP A 1 87 ? 0.274 5.458 10.132 1.00 58.03 87 ASP A C 1
ATOM 701 O O . ASP A 1 87 ? -0.506 4.519 10.288 1.00 58.03 87 ASP A O 1
ATOM 705 N N . PHE A 1 88 ? 0.516 5.994 8.939 1.00 60.81 88 PHE A N 1
ATOM 706 C CA . PHE A 1 88 ? 0.026 5.402 7.698 1.00 60.81 88 PHE A CA 1
ATOM 707 C C . PHE A 1 88 ? 1.013 4.340 7.220 1.00 60.81 88 PHE A C 1
ATOM 709 O O . PHE A 1 88 ? 2.205 4.626 7.056 1.00 60.81 88 PHE A O 1
ATOM 716 N N . TYR A 1 89 ? 0.531 3.136 6.898 1.00 66.75 89 TYR A N 1
ATOM 717 C CA . TYR A 1 89 ? 1.285 2.305 5.961 1.00 66.75 89 TYR A CA 1
ATOM 718 C C . TYR A 1 89 ? 1.409 3.073 4.640 1.00 66.75 89 TYR A C 1
ATOM 720 O O . TYR A 1 89 ? 0.443 3.686 4.195 1.00 66.75 89 TYR A O 1
ATOM 728 N N . GLN A 1 90 ? 2.569 3.052 3.973 1.00 69.88 90 GLN A N 1
ATOM 729 C CA . GLN A 1 90 ? 2.730 3.808 2.718 1.00 69.88 90 GLN A CA 1
ATOM 730 C C . GLN A 1 90 ? 1.700 3.407 1.646 1.00 69.88 90 GLN A C 1
ATOM 732 O O . GLN A 1 90 ? 1.333 4.231 0.815 1.00 69.88 90 GLN A O 1
ATOM 737 N N . TYR A 1 91 ? 1.163 2.185 1.704 1.00 76.62 91 TYR A N 1
ATOM 738 C CA . TYR A 1 91 ? 0.034 1.736 0.882 1.00 76.62 91 TYR A CA 1
ATOM 739 C C . TYR A 1 91 ? -1.250 2.553 1.087 1.00 76.62 91 TYR A C 1
ATOM 741 O O . TYR A 1 91 ? -1.999 2.763 0.135 1.00 76.62 91 TYR A O 1
ATOM 749 N N . GLU A 1 92 ? -1.503 3.051 2.298 1.00 74.25 92 GLU A N 1
ATOM 750 C CA . GLU A 1 92 ? -2.669 3.885 2.606 1.00 74.25 92 GLU A CA 1
ATOM 751 C C . GLU A 1 92 ? -2.607 5.237 1.885 1.00 74.25 92 GLU A C 1
ATOM 753 O O . GLU A 1 92 ? -3.644 5.741 1.459 1.00 74.25 92 GLU A O 1
ATOM 758 N N . ILE A 1 93 ? -1.403 5.780 1.661 1.00 77.94 93 ILE A N 1
ATOM 759 C CA . ILE A 1 93 ? -1.193 7.042 0.927 1.00 77.94 93 ILE A CA 1
ATOM 760 C C . ILE A 1 93 ? -1.674 6.915 -0.525 1.00 77.94 93 ILE A C 1
ATOM 762 O O . ILE A 1 93 ? -2.228 7.857 -1.088 1.00 77.94 93 ILE A O 1
ATOM 766 N N . TYR A 1 94 ? -1.485 5.743 -1.136 1.00 80.88 94 TYR A N 1
ATOM 767 C CA . TYR A 1 94 ? -1.823 5.496 -2.540 1.00 80.88 94 TYR A CA 1
ATOM 768 C C . TYR A 1 94 ? -3.107 4.683 -2.718 1.00 80.88 94 TYR A C 1
ATOM 770 O O . TYR A 1 94 ? -3.365 4.213 -3.826 1.00 80.88 94 TYR A O 1
ATOM 778 N N . LYS A 1 95 ? -3.912 4.512 -1.660 1.00 81.31 95 LYS A N 1
ATOM 779 C CA . LYS A 1 95 ? -5.077 3.615 -1.628 1.00 81.31 95 LYS A CA 1
ATOM 780 C C . LYS A 1 95 ? -5.968 3.737 -2.866 1.00 81.31 95 LYS A C 1
ATOM 782 O O . LYS A 1 95 ? -6.266 2.723 -3.490 1.00 81.31 95 LYS A O 1
ATOM 787 N N . ASP A 1 96 ? -6.352 4.957 -3.237 1.00 81.56 96 ASP A N 1
ATOM 788 C CA . ASP A 1 96 ? -7.275 5.193 -4.355 1.00 81.56 96 ASP A CA 1
ATOM 789 C C . ASP A 1 96 ? -6.679 4.757 -5.699 1.00 81.56 96 ASP A C 1
ATOM 791 O O . ASP A 1 96 ? -7.363 4.144 -6.517 1.00 81.56 96 ASP A O 1
ATOM 795 N N . LYS A 1 97 ? -5.378 5.008 -5.898 1.00 85.31 97 LYS A N 1
ATOM 796 C CA . LYS A 1 97 ? -4.657 4.583 -7.104 1.00 85.31 97 LYS A CA 1
ATOM 797 C C . LYS A 1 97 ? -4.412 3.078 -7.125 1.00 85.31 97 LYS A C 1
ATOM 799 O O . LYS A 1 97 ? -4.482 2.476 -8.186 1.00 85.31 97 LYS A O 1
ATOM 804 N N . LEU A 1 98 ? -4.118 2.469 -5.977 1.00 87.56 98 LEU A N 1
ATOM 805 C CA . LEU A 1 98 ? -3.827 1.037 -5.876 1.00 87.56 98 LEU A CA 1
ATOM 806 C C . LEU A 1 98 ? -5.081 0.177 -6.044 1.00 87.56 98 LEU A C 1
ATOM 808 O O . LEU A 1 98 ? -5.005 -0.887 -6.652 1.00 87.56 98 LEU A O 1
ATOM 812 N N . MET A 1 99 ? -6.234 0.657 -5.572 1.00 86.50 99 MET A N 1
ATOM 813 C CA . MET A 1 99 ? -7.524 -0.011 -5.760 1.00 86.50 99 MET A CA 1
ATOM 814 C C . MET A 1 99 ? -7.850 -0.230 -7.244 1.00 86.50 99 MET A C 1
ATOM 816 O O . MET A 1 99 ? -8.369 -1.281 -7.605 1.00 86.50 99 MET A O 1
ATOM 820 N N . ASN A 1 100 ? -7.494 0.739 -8.094 1.00 86.19 100 ASN A N 1
ATOM 821 C CA . ASN A 1 100 ? -7.691 0.693 -9.543 1.00 86.19 100 ASN A CA 1
ATOM 822 C C . ASN A 1 100 ? -6.350 0.738 -10.286 1.00 86.19 100 ASN A C 1
ATOM 824 O O . ASN A 1 100 ? -6.214 1.431 -11.293 1.00 86.19 100 ASN A O 1
ATOM 828 N N . LEU A 1 101 ? -5.337 0.021 -9.781 1.00 89.69 101 LEU A N 1
ATOM 829 C CA . LEU A 1 101 ? -3.973 0.107 -10.310 1.00 89.69 101 LEU A CA 1
ATOM 830 C C . LEU A 1 101 ? -3.887 0.002 -11.846 1.00 89.69 101 LEU A C 1
ATOM 832 O O . LEU A 1 101 ? -3.203 0.849 -12.426 1.00 89.69 101 LEU A O 1
ATOM 836 N N . PRO A 1 102 ? -4.569 -0.955 -12.518 1.00 86.69 102 PRO A N 1
ATOM 837 C CA . PRO A 1 102 ? -4.501 -1.090 -13.974 1.00 86.69 102 PRO A CA 1
ATOM 838 C C . PRO A 1 102 ? -4.846 0.196 -14.737 1.00 86.69 102 PRO A C 1
ATOM 840 O O . PRO A 1 102 ? -4.179 0.517 -15.721 1.00 86.69 102 PRO A O 1
ATOM 843 N N . ASP A 1 103 ? -5.816 0.972 -14.249 1.00 89.06 103 ASP A N 1
ATOM 844 C CA . ASP A 1 103 ? -6.270 2.213 -14.891 1.00 89.06 103 ASP A CA 1
ATOM 845 C C . ASP A 1 103 ? -5.233 3.339 -14.772 1.00 89.06 103 ASP A C 1
ATOM 847 O O . ASP A 1 103 ? -5.211 4.278 -15.570 1.00 89.06 103 ASP A O 1
ATOM 851 N N . HIS A 1 104 ? -4.329 3.229 -13.799 1.00 89.75 104 HIS A N 1
ATOM 852 C CA . HIS A 1 104 ? -3.318 4.234 -13.498 1.00 89.75 104 HIS A CA 1
ATOM 853 C C . HIS A 1 104 ? -1.912 3.866 -13.994 1.00 89.75 104 HIS A C 1
ATOM 855 O O . HIS A 1 104 ? -1.007 4.699 -13.892 1.00 89.75 104 HIS A O 1
ATOM 861 N N . VAL A 1 105 ? -1.689 2.667 -14.548 1.00 92.31 105 VAL A N 1
ATOM 862 C CA . VAL A 1 105 ? -0.353 2.229 -15.007 1.00 92.31 105 VAL A CA 1
ATOM 863 C C . VAL A 1 105 ? 0.226 3.200 -16.040 1.00 92.31 105 VAL A C 1
ATOM 865 O O . VAL A 1 105 ? 1.297 3.776 -15.827 1.00 92.31 105 VAL A O 1
ATOM 868 N N . ASN A 1 106 ? -0.509 3.440 -17.129 1.00 93.25 106 ASN A N 1
ATOM 869 C CA . ASN A 1 106 ? -0.041 4.282 -18.232 1.00 93.25 106 ASN A CA 1
ATOM 870 C C . ASN A 1 106 ? 0.183 5.731 -17.792 1.00 93.25 106 ASN A C 1
ATOM 872 O O . ASN A 1 106 ? 1.163 6.353 -18.197 1.00 93.25 106 ASN A O 1
ATOM 876 N N . GLU A 1 107 ? -0.698 6.262 -16.940 1.00 93.06 107 GLU A N 1
ATOM 877 C CA . GLU A 1 107 ? -0.583 7.620 -16.401 1.00 93.06 107 GLU A CA 1
ATOM 878 C C . GLU A 1 107 ? 0.720 7.789 -15.603 1.00 93.06 107 GLU A C 1
ATOM 880 O O . GLU A 1 107 ? 1.479 8.734 -15.829 1.00 93.06 107 GLU A O 1
ATOM 885 N N . ASN A 1 108 ? 1.019 6.856 -14.691 1.00 92.31 108 ASN A N 1
ATOM 886 C CA . ASN A 1 108 ? 2.220 6.935 -13.859 1.00 92.31 108 ASN A CA 1
ATOM 887 C C . ASN A 1 108 ? 3.503 6.754 -14.682 1.00 92.31 108 ASN A C 1
ATOM 889 O O . ASN A 1 108 ? 4.471 7.483 -14.451 1.00 92.31 108 ASN A O 1
ATOM 893 N N . ILE A 1 109 ? 3.507 5.847 -15.666 1.00 94.62 109 ILE A N 1
ATOM 894 C CA . ILE A 1 109 ? 4.659 5.654 -16.560 1.00 94.62 109 ILE A CA 1
ATOM 895 C C . ILE A 1 109 ? 4.877 6.880 -17.448 1.00 94.62 109 ILE A C 1
ATOM 897 O O . ILE A 1 109 ? 6.007 7.342 -17.554 1.00 94.62 109 ILE A O 1
ATOM 901 N N . THR A 1 110 ? 3.817 7.458 -18.020 1.00 94.50 110 THR A N 1
ATOM 902 C CA . THR A 1 110 ? 3.911 8.667 -18.863 1.00 94.50 110 THR A CA 1
ATOM 903 C C . THR A 1 110 ? 4.465 9.855 -18.077 1.00 94.50 110 THR A C 1
ATOM 905 O O . THR A 1 110 ? 5.311 10.601 -18.569 1.00 94.50 110 THR A O 1
ATOM 908 N N . ASN A 1 111 ? 4.023 10.028 -16.827 1.00 92.38 111 ASN A N 1
ATOM 909 C CA . ASN A 1 111 ? 4.552 11.072 -15.953 1.00 92.38 111 ASN A CA 1
ATOM 910 C C . ASN A 1 111 ? 6.042 10.859 -15.644 1.00 92.38 111 ASN A C 1
ATOM 912 O O . ASN A 1 111 ? 6.803 11.824 -15.657 1.00 92.38 111 ASN A O 1
ATOM 916 N N . LEU A 1 112 ? 6.459 9.613 -15.398 1.00 94.38 112 LEU A N 1
ATOM 917 C CA . LEU A 1 112 ? 7.859 9.269 -15.144 1.00 94.38 112 LEU A CA 1
ATOM 918 C C . LEU A 1 112 ? 8.738 9.481 -16.385 1.00 94.38 112 LEU A C 1
ATOM 920 O O . LEU A 1 112 ? 9.824 10.039 -16.274 1.00 94.38 112 LEU A O 1
ATOM 924 N N . GLU A 1 113 ? 8.252 9.078 -17.556 1.00 95.38 113 GLU A N 1
ATOM 925 C CA . GLU A 1 113 ? 8.887 9.297 -18.860 1.00 95.38 113 GLU A CA 1
ATOM 926 C C . GLU A 1 113 ? 9.125 10.788 -19.124 1.00 95.38 113 GLU A C 1
ATOM 928 O O . GLU A 1 113 ? 10.248 11.179 -19.438 1.00 95.38 113 GLU A O 1
ATOM 933 N N . ARG A 1 114 ? 8.117 11.637 -18.885 1.00 94.12 114 ARG A N 1
ATOM 934 C CA . ARG A 1 114 ? 8.257 13.096 -19.003 1.00 94.12 114 ARG A CA 1
ATOM 935 C C . ARG A 1 114 ? 9.266 13.674 -18.009 1.00 94.12 114 ARG A C 1
ATOM 937 O O . ARG A 1 114 ? 10.043 14.547 -18.377 1.00 94.12 114 ARG A O 1
ATOM 944 N N . ASP A 1 115 ? 9.229 13.231 -16.754 1.00 93.75 115 ASP A N 1
ATOM 945 C CA . ASP A 1 115 ? 10.092 13.776 -15.699 1.00 93.75 115 ASP A CA 1
ATOM 946 C C . ASP A 1 115 ? 11.569 13.382 -15.893 1.00 93.75 115 ASP A C 1
ATOM 948 O O . ASP A 1 115 ? 12.467 14.128 -15.498 1.00 93.75 115 ASP A O 1
ATOM 952 N N . LEU A 1 116 ? 11.825 12.216 -16.495 1.00 93.81 116 LEU A N 1
ATOM 953 C CA . LEU A 1 116 ? 13.169 11.686 -16.737 1.00 93.81 116 LEU A CA 1
ATOM 954 C C . LEU A 1 116 ? 13.706 11.968 -18.145 1.00 93.81 116 LEU A C 1
ATOM 956 O O . LEU A 1 116 ? 14.907 11.797 -18.355 1.00 93.81 116 LEU A O 1
ATOM 960 N N . ASP A 1 117 ? 12.844 12.397 -19.069 1.00 94.62 117 ASP A N 1
ATOM 961 C CA . ASP A 1 117 ? 13.153 12.621 -20.486 1.00 94.62 117 ASP A CA 1
ATOM 962 C C . ASP A 1 117 ? 13.739 11.365 -21.162 1.00 94.62 117 ASP A C 1
ATOM 964 O O . ASP A 1 117 ? 14.804 11.379 -21.781 1.00 94.62 117 ASP A O 1
ATOM 968 N N . ILE A 1 118 ? 13.061 10.226 -20.970 1.00 94.06 118 ILE A N 1
ATOM 969 C CA . ILE A 1 118 ? 13.438 8.923 -21.538 1.00 94.06 118 ILE A CA 1
ATOM 970 C C . ILE A 1 118 ? 12.198 8.165 -22.010 1.00 94.06 118 ILE A C 1
ATOM 972 O O . ILE A 1 118 ? 11.185 8.148 -21.323 1.00 94.06 118 ILE A O 1
ATOM 976 N N . GLU A 1 119 ? 12.293 7.457 -23.133 1.00 93.56 119 GLU A N 1
ATOM 977 C CA . GLU A 1 119 ? 11.203 6.600 -23.615 1.00 93.56 119 GLU A CA 1
ATOM 978 C C . GLU A 1 119 ? 11.056 5.344 -22.733 1.00 93.56 119 GLU A C 1
ATOM 980 O O . GLU A 1 119 ? 12.014 4.567 -22.580 1.00 93.56 119 GLU A O 1
ATOM 985 N N . ILE A 1 120 ? 9.854 5.123 -22.184 1.00 94.50 120 ILE A N 1
ATOM 986 C CA . ILE A 1 120 ? 9.511 4.004 -21.293 1.00 94.50 120 ILE A CA 1
ATOM 987 C C . ILE A 1 120 ? 8.292 3.227 -21.803 1.00 94.50 120 ILE A C 1
ATOM 989 O O . ILE A 1 120 ? 8.370 2.000 -21.927 1.00 94.50 120 ILE A O 1
ATOM 993 N N . LEU A 1 121 ? 7.172 3.906 -22.074 1.00 90.88 121 LEU A N 1
ATOM 994 C CA . LEU A 1 121 ? 5.868 3.259 -22.288 1.00 90.88 121 LEU A CA 1
ATOM 995 C C . LEU A 1 121 ? 5.837 2.413 -23.569 1.00 90.88 121 LEU A C 1
ATOM 997 O O . LEU A 1 121 ? 5.348 1.282 -23.580 1.00 90.88 121 LEU A O 1
ATOM 1001 N N . HIS A 1 122 ? 6.401 2.950 -24.651 1.00 88.44 122 HIS A N 1
ATOM 1002 C CA . HIS A 1 122 ? 6.316 2.360 -25.989 1.00 88.44 122 HIS A CA 1
ATOM 1003 C C . HIS A 1 122 ? 7.428 1.352 -26.305 1.00 88.44 122 HIS A C 1
ATOM 1005 O O . HIS A 1 122 ? 7.421 0.728 -27.369 1.00 88.44 122 HIS A O 1
ATOM 1011 N N . ARG A 1 123 ? 8.352 1.106 -25.369 1.00 88.81 123 ARG A N 1
ATOM 1012 C CA . ARG A 1 123 ? 9.455 0.166 -25.593 1.00 88.81 123 ARG A CA 1
ATOM 1013 C C . ARG A 1 123 ? 8.940 -1.254 -25.768 1.00 88.81 123 ARG A C 1
ATOM 1015 O O . ARG A 1 123 ? 8.218 -1.755 -24.916 1.00 88.81 123 ARG A O 1
ATOM 1022 N N . ALA A 1 124 ? 9.395 -1.965 -26.796 1.00 83.50 124 ALA A N 1
ATOM 1023 C CA . ALA A 1 124 ? 9.029 -3.370 -27.004 1.00 83.50 124 ALA A CA 1
ATOM 1024 C C . ALA A 1 124 ? 9.579 -4.317 -25.915 1.00 83.50 124 ALA A C 1
ATOM 1026 O O . ALA A 1 124 ? 8.953 -5.326 -25.604 1.00 83.50 124 ALA A O 1
ATOM 1027 N N . LYS A 1 125 ? 10.734 -3.987 -25.323 1.00 86.31 125 LYS A N 1
ATOM 1028 C CA . LYS A 1 125 ? 11.386 -4.737 -24.238 1.00 86.31 125 LYS A CA 1
ATOM 1029 C C . LYS A 1 125 ? 12.220 -3.807 -23.355 1.00 86.31 125 LYS A C 1
ATOM 1031 O O . LYS A 1 125 ? 12.654 -2.748 -23.816 1.00 86.31 125 LYS A O 1
ATOM 1036 N N . TYR A 1 126 ? 12.504 -4.244 -22.132 1.00 93.50 126 TYR A N 1
ATOM 1037 C CA . TYR A 1 126 ? 13.387 -3.542 -21.200 1.00 93.50 126 TYR A CA 1
ATOM 1038 C C . TYR A 1 126 ? 14.701 -4.309 -21.063 1.00 93.50 126 TYR A C 1
ATOM 1040 O O . TYR A 1 126 ? 14.767 -5.340 -20.392 1.00 93.50 126 TYR A O 1
ATOM 1048 N N . ASP A 1 127 ? 15.729 -3.829 -21.758 1.00 93.75 127 ASP A N 1
ATOM 1049 C CA . ASP A 1 127 ? 17.046 -4.454 -21.846 1.00 93.75 127 ASP A CA 1
ATOM 1050 C C . ASP A 1 127 ? 18.127 -3.678 -21.074 1.00 93.75 127 ASP A C 1
ATOM 1052 O O . ASP A 1 127 ? 17.872 -2.673 -20.413 1.00 93.75 127 ASP A O 1
ATOM 1056 N N . GLU A 1 128 ? 19.366 -4.161 -21.155 1.00 94.62 128 GLU A N 1
ATOM 1057 C CA . GLU A 1 128 ? 20.542 -3.548 -20.526 1.00 94.62 128 GLU A CA 1
ATOM 1058 C C . GLU A 1 128 ? 20.716 -2.063 -20.866 1.00 94.62 128 GLU A C 1
ATOM 1060 O O . GLU A 1 128 ? 21.120 -1.264 -20.018 1.00 94.62 128 GLU A O 1
ATOM 1065 N N . VAL A 1 129 ? 20.390 -1.680 -22.104 1.00 95.00 129 VAL A N 1
ATOM 1066 C CA . VAL A 1 129 ? 20.502 -0.293 -22.560 1.00 95.00 129 VAL A CA 1
ATOM 1067 C C . VAL A 1 129 ? 19.456 0.567 -21.862 1.00 95.00 129 VAL A C 1
ATOM 1069 O O . VAL A 1 129 ? 19.798 1.640 -21.365 1.00 95.00 129 VAL A O 1
ATOM 1072 N N . PHE A 1 130 ? 18.209 0.089 -21.770 1.00 96.00 130 PHE A N 1
ATOM 1073 C CA . PHE A 1 130 ? 17.165 0.763 -20.996 1.00 96.00 130 PHE A CA 1
ATOM 1074 C C . PHE A 1 130 ? 17.595 0.985 -19.547 1.00 96.00 130 PHE A C 1
ATOM 1076 O O . PHE A 1 130 ? 17.575 2.123 -19.086 1.00 96.00 130 PHE A O 1
ATOM 1083 N N . PHE A 1 131 ? 18.027 -0.068 -18.847 1.00 97.06 131 PHE A N 1
ATOM 1084 C CA . PHE A 1 131 ? 18.402 0.040 -17.436 1.00 97.06 131 PHE A CA 1
ATOM 1085 C C . PHE A 1 131 ? 19.530 1.046 -17.213 1.00 97.06 131 PHE A C 1
ATOM 1087 O O . PHE A 1 131 ? 19.453 1.861 -16.296 1.00 97.06 131 PHE A O 1
ATOM 1094 N N . LYS A 1 132 ? 20.552 1.039 -18.077 1.00 96.00 132 LYS A N 1
ATOM 1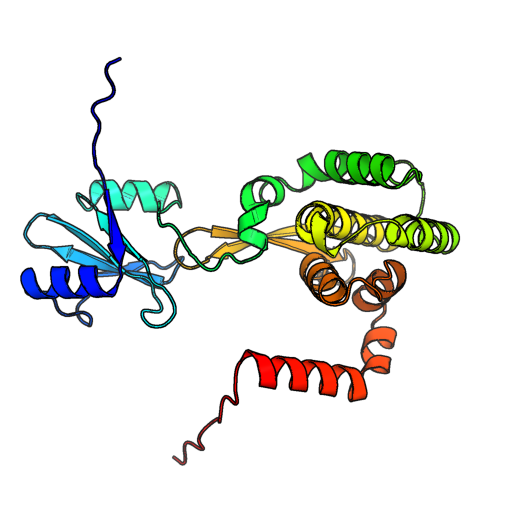095 C CA . LYS A 1 132 ? 21.652 2.005 -18.004 1.00 96.00 132 LYS A CA 1
ATOM 1096 C C . LYS A 1 132 ? 21.152 3.441 -18.173 1.00 96.00 132 LYS A C 1
ATOM 1098 O O . LYS A 1 132 ? 21.493 4.297 -17.365 1.00 96.00 132 LYS A O 1
ATOM 1103 N N . VAL A 1 133 ? 20.349 3.704 -19.204 1.00 95.81 133 VAL A N 1
ATOM 1104 C CA . VAL A 1 133 ? 19.809 5.047 -19.480 1.00 95.81 133 VAL A CA 1
ATOM 1105 C C . VAL A 1 133 ? 18.890 5.512 -18.349 1.00 95.81 133 VAL A C 1
ATOM 1107 O O . VAL A 1 133 ? 19.033 6.635 -17.870 1.00 95.81 133 VAL A O 1
ATOM 1110 N N . PHE A 1 134 ? 18.007 4.634 -17.870 1.00 96.81 134 PHE A N 1
ATOM 1111 C CA . PHE A 1 134 ? 17.105 4.914 -16.757 1.00 96.81 134 PHE A CA 1
ATOM 1112 C C . PHE A 1 134 ? 17.874 5.270 -15.481 1.00 96.81 134 PHE A C 1
ATOM 1114 O O . PHE A 1 134 ? 17.608 6.300 -14.863 1.00 96.81 134 PHE A O 1
ATOM 1121 N N . ASN A 1 135 ? 18.859 4.448 -15.105 1.00 95.62 135 ASN A N 1
ATOM 1122 C CA . ASN A 1 135 ? 19.643 4.650 -13.888 1.00 95.62 135 ASN A CA 1
ATOM 1123 C C . ASN A 1 135 ? 20.496 5.929 -13.941 1.00 95.62 135 ASN A C 1
ATOM 1125 O O . ASN A 1 135 ? 20.746 6.537 -12.906 1.00 95.62 135 ASN A O 1
ATOM 1129 N N . GLU A 1 136 ? 20.929 6.378 -15.121 1.00 94.62 136 GLU A N 1
ATOM 1130 C CA . GLU A 1 136 ? 21.589 7.683 -15.261 1.00 94.62 136 GLU A CA 1
ATOM 1131 C C . GLU A 1 136 ? 20.598 8.854 -15.169 1.00 94.62 136 GLU A C 1
ATOM 1133 O O . GLU A 1 136 ? 20.908 9.880 -14.561 1.00 94.62 136 GLU A O 1
ATOM 1138 N N . ALA A 1 137 ? 19.391 8.712 -15.722 1.00 95.06 137 ALA A N 1
ATOM 1139 C CA . ALA A 1 137 ? 18.361 9.745 -15.643 1.00 95.06 137 ALA A CA 1
ATOM 1140 C C . ALA A 1 137 ? 17.844 9.934 -14.207 1.00 95.06 137 ALA A C 1
ATOM 1142 O O . ALA A 1 137 ? 17.770 11.063 -13.717 1.00 95.06 137 ALA A O 1
ATOM 1143 N N . ILE A 1 138 ? 17.554 8.837 -13.500 1.00 94.00 138 ILE A N 1
ATOM 1144 C CA . ILE A 1 138 ? 16.953 8.870 -12.160 1.00 94.00 138 ILE A CA 1
ATOM 1145 C C . ILE A 1 138 ? 17.887 9.473 -11.098 1.00 94.00 138 ILE A C 1
ATOM 1147 O O . ILE A 1 138 ? 17.411 10.083 -10.145 1.00 94.00 138 ILE A O 1
ATOM 1151 N N . LYS A 1 139 ? 19.214 9.402 -11.286 1.00 91.00 139 LYS A N 1
ATOM 1152 C CA . LYS A 1 139 ? 20.210 10.047 -10.403 1.00 91.00 139 LYS A CA 1
ATOM 1153 C C . LYS A 1 139 ? 20.064 11.568 -10.322 1.00 91.00 139 LYS A C 1
ATOM 1155 O O . LYS A 1 139 ? 20.552 12.174 -9.372 1.00 91.00 139 LYS A O 1
ATOM 1160 N N . LYS A 1 140 ? 19.413 12.195 -11.307 1.00 89.12 140 LYS A N 1
ATOM 1161 C CA . LYS A 1 140 ? 19.148 13.643 -11.322 1.00 89.12 140 LYS A CA 1
ATOM 1162 C C . LYS A 1 140 ? 18.008 14.039 -10.376 1.00 89.12 140 LYS A C 1
ATOM 1164 O O . LYS A 1 140 ? 17.837 15.224 -10.095 1.00 89.12 140 LYS A O 1
ATOM 1169 N N . ILE A 1 141 ? 17.224 13.073 -9.895 1.00 90.31 141 ILE A N 1
ATOM 1170 C CA . ILE A 1 141 ? 16.094 13.314 -9.003 1.00 90.31 141 ILE A CA 1
ATOM 1171 C C . ILE A 1 141 ? 16.572 13.463 -7.557 1.00 90.31 141 ILE A C 1
ATOM 1173 O O . ILE A 1 141 ? 17.211 12.579 -6.989 1.00 90.31 141 ILE A O 1
ATOM 1177 N N . ASP A 1 142 ? 16.178 14.566 -6.916 1.00 89.00 142 ASP A N 1
ATOM 1178 C CA . ASP A 1 142 ? 16.320 14.726 -5.469 1.00 89.00 142 ASP A CA 1
ATOM 1179 C C . ASP A 1 142 ? 15.229 13.925 -4.743 1.00 89.00 142 ASP A C 1
ATOM 1181 O O . ASP A 1 142 ? 14.138 14.430 -4.437 1.00 89.00 142 ASP A O 1
ATOM 1185 N N . PHE A 1 143 ? 15.524 12.654 -4.471 1.00 87.81 143 PHE A N 1
ATOM 1186 C CA . PHE A 1 143 ? 14.624 11.768 -3.737 1.00 87.81 143 PHE A CA 1
ATOM 1187 C C . PHE A 1 143 ? 14.346 12.237 -2.309 1.00 87.81 143 PHE A C 1
ATOM 1189 O O . PHE A 1 143 ? 13.276 11.931 -1.795 1.00 87.81 143 PHE A O 1
ATOM 1196 N N . LYS A 1 144 ? 15.218 13.030 -1.667 1.00 84.19 144 LYS A N 1
ATOM 1197 C CA . LYS A 1 144 ? 14.926 13.534 -0.312 1.00 84.19 144 LYS A CA 1
ATOM 1198 C C . LYS A 1 144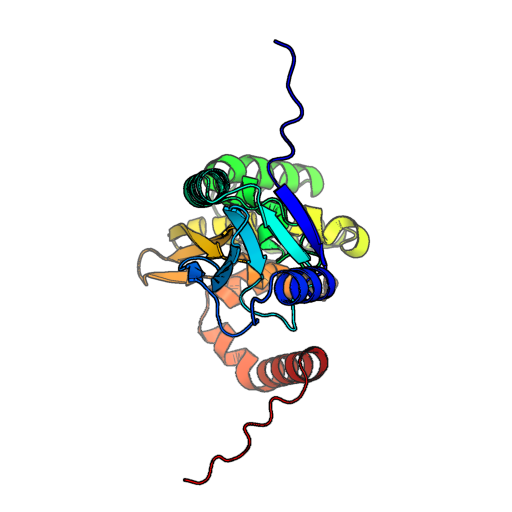 ? 13.691 14.432 -0.295 1.00 84.19 144 LYS A C 1
ATOM 1200 O O . LYS A 1 144 ? 12.990 14.473 0.709 1.00 84.19 144 LYS A O 1
ATOM 1205 N N . LYS A 1 145 ? 13.420 15.130 -1.401 1.00 86.19 145 LYS A N 1
ATOM 1206 C CA . LYS A 1 145 ? 12.246 16.004 -1.556 1.00 86.19 145 LYS A CA 1
ATOM 1207 C C . LYS A 1 145 ? 11.080 15.342 -2.279 1.00 86.19 145 LYS A C 1
ATOM 1209 O O . LYS A 1 145 ? 9.952 15.789 -2.126 1.00 86.19 145 LYS A O 1
ATOM 1214 N N . ASN A 1 146 ? 11.348 14.316 -3.086 1.00 85.94 146 ASN A N 1
ATOM 1215 C CA . ASN A 1 146 ? 10.362 13.754 -4.010 1.00 85.94 146 ASN A CA 1
ATOM 1216 C C . ASN A 1 146 ? 10.088 12.257 -3.803 1.00 85.94 146 ASN A C 1
ATOM 1218 O O . ASN A 1 146 ? 9.459 11.646 -4.663 1.00 85.94 146 ASN A O 1
ATOM 1222 N N . LYS A 1 147 ? 10.549 11.644 -2.702 1.00 85.50 147 LYS A N 1
ATOM 1223 C CA . LYS A 1 147 ? 10.415 10.197 -2.456 1.00 85.50 147 LYS A CA 1
ATOM 1224 C C . LYS A 1 147 ? 8.994 9.689 -2.700 1.00 85.50 147 LYS A C 1
ATOM 1226 O O . LYS A 1 147 ? 8.808 8.769 -3.495 1.00 85.50 147 LYS A O 1
ATOM 1231 N N . ASP A 1 148 ? 8.000 10.318 -2.083 1.00 81.19 148 ASP A N 1
ATOM 1232 C CA . ASP A 1 148 ? 6.608 9.864 -2.175 1.00 81.19 148 ASP A CA 1
ATOM 1233 C C . ASP A 1 148 ? 6.057 10.009 -3.601 1.00 81.19 148 ASP A C 1
ATOM 1235 O O . ASP A 1 148 ? 5.395 9.113 -4.119 1.00 81.19 148 ASP A O 1
ATOM 1239 N N . LYS A 1 149 ? 6.438 11.080 -4.312 1.00 83.56 149 LYS A N 1
ATOM 1240 C CA . LYS A 1 149 ? 6.054 11.281 -5.717 1.00 83.56 149 LYS A CA 1
ATOM 1241 C C . LYS A 1 149 ? 6.510 10.119 -6.609 1.00 83.56 149 LYS A C 1
ATOM 1243 O O . LYS A 1 149 ? 5.767 9.710 -7.497 1.00 83.56 149 LYS A O 1
ATOM 1248 N N . TYR A 1 150 ? 7.722 9.604 -6.394 1.00 90.75 150 TYR A N 1
ATOM 1249 C CA . TYR A 1 150 ? 8.317 8.590 -7.270 1.00 90.75 150 TYR A CA 1
ATOM 1250 C C . TYR A 1 150 ? 8.120 7.151 -6.793 1.00 90.75 150 TYR A C 1
ATOM 1252 O O . TYR A 1 150 ? 8.226 6.244 -7.613 1.00 90.75 150 TYR A O 1
ATOM 1260 N N . THR A 1 151 ? 7.812 6.915 -5.514 1.00 91.19 151 THR A N 1
ATOM 1261 C CA . THR A 1 151 ? 7.671 5.553 -4.964 1.00 91.19 151 THR A CA 1
ATOM 1262 C C . THR A 1 151 ? 6.639 4.742 -5.745 1.00 91.19 151 THR A C 1
ATOM 1264 O O . THR A 1 151 ? 6.947 3.641 -6.205 1.00 91.19 151 THR A O 1
ATOM 1267 N N . LEU A 1 152 ? 5.441 5.296 -5.965 1.00 91.19 152 LEU A N 1
ATOM 1268 C CA . LEU A 1 152 ? 4.396 4.600 -6.714 1.00 91.19 152 LEU A CA 1
ATOM 1269 C C . LEU A 1 152 ? 4.806 4.379 -8.177 1.00 91.19 152 LEU A C 1
ATOM 1271 O O . LEU A 1 152 ? 4.771 3.247 -8.650 1.00 91.19 152 LEU A O 1
ATOM 1275 N N . SER A 1 153 ? 5.255 5.421 -8.883 1.00 93.62 153 SER A N 1
ATOM 1276 C CA . SER A 1 153 ? 5.615 5.311 -10.305 1.00 93.62 153 SER A CA 1
ATOM 1277 C C . SER A 1 153 ? 6.763 4.334 -10.559 1.00 93.62 153 SER A C 1
ATOM 1279 O O . SER A 1 153 ? 6.720 3.583 -11.530 1.00 93.62 153 SER A O 1
ATOM 1281 N N . LEU A 1 154 ? 7.770 4.301 -9.681 1.00 96.12 154 LEU A N 1
ATOM 1282 C CA . LEU A 1 154 ? 8.877 3.346 -9.766 1.00 96.12 154 LEU A CA 1
ATOM 1283 C C . LEU A 1 154 ? 8.417 1.914 -9.480 1.00 96.12 154 LEU A C 1
ATOM 1285 O O . LEU A 1 154 ? 8.874 0.989 -10.146 1.00 96.12 154 LEU A O 1
ATOM 1289 N N . SER A 1 155 ? 7.489 1.735 -8.537 1.00 95.31 155 SER A N 1
ATOM 1290 C CA . SER A 1 155 ? 6.888 0.426 -8.244 1.00 95.31 155 SER A CA 1
ATOM 1291 C C . SER A 1 155 ? 6.093 -0.094 -9.438 1.00 95.31 155 SER A C 1
ATOM 1293 O O . SER A 1 155 ? 6.267 -1.239 -9.845 1.00 95.31 155 SER A O 1
ATOM 1295 N N . ILE A 1 156 ? 5.281 0.765 -10.055 1.00 95.50 156 ILE A N 1
ATOM 1296 C CA . ILE A 1 156 ? 4.519 0.435 -11.263 1.00 95.50 156 ILE A CA 1
ATOM 1297 C C . ILE A 1 156 ? 5.462 0.071 -12.406 1.00 95.50 156 ILE A C 1
ATOM 1299 O O . ILE A 1 156 ? 5.312 -0.987 -13.010 1.00 95.50 156 ILE A O 1
ATOM 1303 N N . LEU A 1 157 ? 6.473 0.904 -12.664 1.00 97.19 157 LEU A N 1
ATOM 1304 C CA . LEU A 1 157 ? 7.450 0.641 -13.714 1.00 97.19 157 LEU A CA 1
ATOM 1305 C C . LEU A 1 157 ? 8.164 -0.698 -13.501 1.00 97.19 157 LEU A C 1
ATOM 1307 O O . LEU A 1 157 ? 8.271 -1.489 -14.435 1.00 97.19 157 LEU A O 1
ATOM 1311 N N . LEU A 1 158 ? 8.651 -0.969 -12.287 1.00 97.69 158 LEU A N 1
ATOM 1312 C CA . LEU A 1 158 ? 9.342 -2.222 -11.994 1.00 97.69 158 LEU A CA 1
ATOM 1313 C C . LEU A 1 158 ? 8.428 -3.430 -12.237 1.00 97.69 158 LEU A C 1
ATOM 1315 O O . LEU A 1 158 ? 8.872 -4.421 -12.816 1.00 97.69 158 LEU A O 1
ATOM 1319 N N . GLY A 1 159 ? 7.153 -3.340 -11.857 1.00 96.56 159 GLY A N 1
ATOM 1320 C CA . GLY A 1 159 ? 6.197 -4.412 -12.103 1.00 96.56 159 GLY A CA 1
ATOM 1321 C C . GLY A 1 159 ? 5.899 -4.622 -13.587 1.00 96.56 159 GLY A C 1
ATOM 1322 O O . GLY A 1 159 ? 5.952 -5.758 -14.053 1.00 96.56 159 GLY A O 1
ATOM 1323 N N . GLU A 1 160 ? 5.709 -3.549 -14.359 1.00 96.25 160 GLU A N 1
ATOM 1324 C CA . GLU A 1 160 ? 5.524 -3.631 -15.816 1.00 96.25 160 GLU A CA 1
ATOM 1325 C C . GLU A 1 160 ? 6.752 -4.208 -16.531 1.00 96.25 160 GLU A C 1
ATOM 1327 O O . GLU A 1 160 ? 6.617 -5.016 -17.452 1.00 96.25 160 GLU A O 1
ATOM 1332 N N . ILE A 1 161 ? 7.965 -3.868 -16.081 1.00 97.00 161 ILE A N 1
ATOM 1333 C CA . ILE A 1 161 ? 9.203 -4.471 -16.593 1.00 97.00 161 ILE A CA 1
ATOM 1334 C C . ILE A 1 161 ? 9.192 -5.984 -16.370 1.00 97.00 161 ILE A C 1
ATOM 1336 O O . ILE A 1 161 ? 9.516 -6.746 -17.285 1.00 97.00 161 ILE A O 1
ATOM 1340 N N . ILE A 1 162 ? 8.820 -6.427 -15.166 1.00 95.44 162 ILE A N 1
ATOM 1341 C CA . ILE A 1 162 ? 8.746 -7.850 -14.822 1.00 95.44 162 ILE A CA 1
ATOM 1342 C C . ILE A 1 162 ? 7.688 -8.548 -15.676 1.00 95.44 162 ILE A C 1
ATOM 1344 O O . ILE A 1 162 ? 8.002 -9.554 -16.311 1.00 95.44 162 ILE A O 1
ATOM 1348 N N . ILE A 1 163 ? 6.473 -8.001 -15.754 1.00 94.81 163 ILE A N 1
ATOM 1349 C CA . ILE A 1 163 ? 5.376 -8.561 -16.554 1.00 94.81 163 ILE A CA 1
ATOM 1350 C C . ILE A 1 163 ? 5.797 -8.690 -18.022 1.00 94.81 163 ILE A C 1
ATOM 1352 O O . ILE A 1 163 ? 5.607 -9.746 -18.622 1.00 94.81 163 ILE A O 1
ATOM 1356 N N . LYS A 1 164 ? 6.438 -7.666 -18.593 1.00 93.62 164 LYS A N 1
ATOM 1357 C CA . LYS A 1 164 ? 6.856 -7.670 -20.001 1.00 93.62 164 LYS A CA 1
ATOM 1358 C C . LYS A 1 164 ? 8.002 -8.637 -20.293 1.00 93.62 164 LYS A C 1
ATOM 1360 O O . LYS A 1 164 ? 8.005 -9.272 -21.343 1.00 93.62 164 LYS A O 1
ATOM 1365 N N . ASN A 1 165 ? 8.967 -8.761 -19.382 1.00 93.62 165 ASN A N 1
ATOM 1366 C CA . ASN A 1 165 ? 10.149 -9.604 -19.588 1.00 93.62 165 ASN A CA 1
ATOM 1367 C C . ASN A 1 165 ? 9.949 -11.070 -19.164 1.00 93.62 165 ASN A C 1
ATOM 1369 O O . ASN A 1 165 ? 10.654 -11.943 -19.671 1.00 93.62 165 ASN A O 1
ATOM 1373 N N . LYS A 1 166 ? 9.057 -11.348 -18.206 1.00 91.94 166 LYS A N 1
ATOM 1374 C CA . LYS A 1 166 ? 8.871 -12.679 -17.591 1.00 91.94 166 LYS A CA 1
ATOM 1375 C C . LYS A 1 166 ? 7.456 -13.240 -17.730 1.00 91.94 166 LYS A C 1
ATOM 1377 O O . LYS A 1 166 ? 7.270 -14.430 -17.507 1.00 91.94 166 LYS A O 1
ATOM 1382 N N . GLY A 1 167 ? 6.480 -12.417 -18.110 1.00 92.94 167 GLY A N 1
ATOM 1383 C CA . GLY A 1 167 ? 5.070 -12.790 -18.123 1.00 92.94 167 GLY A CA 1
ATOM 1384 C C . GLY A 1 167 ? 4.461 -12.800 -16.719 1.00 92.94 167 GLY A C 1
ATOM 1385 O O . GLY A 1 167 ? 5.034 -13.325 -15.765 1.00 92.94 167 GLY A O 1
ATOM 1386 N N . GLY A 1 168 ? 3.264 -12.242 -16.588 1.00 94.12 168 GLY A N 1
ATOM 1387 C CA . GLY A 1 168 ? 2.552 -12.177 -15.318 1.00 94.12 168 GLY A CA 1
ATOM 1388 C C . GLY A 1 168 ? 1.374 -11.219 -15.375 1.00 94.12 168 GLY A C 1
ATOM 1389 O O . GLY A 1 168 ? 0.984 -10.772 -16.453 1.00 94.12 168 GLY A O 1
ATOM 1390 N N . TYR A 1 169 ? 0.825 -10.905 -14.210 1.00 94.88 169 TYR A N 1
ATOM 1391 C CA . TYR A 1 169 ? -0.234 -9.915 -14.040 1.00 94.88 169 TYR A CA 1
ATOM 1392 C C . TYR A 1 169 ? -0.141 -9.258 -12.660 1.00 94.88 169 TYR A C 1
ATOM 1394 O O . TYR A 1 169 ? 0.483 -9.798 -11.743 1.00 94.88 169 TYR A O 1
ATOM 1402 N N . TRP A 1 170 ? -0.769 -8.094 -12.511 1.00 95.25 170 TRP A N 1
ATOM 1403 C CA . TRP A 1 170 ? -0.939 -7.454 -11.210 1.00 95.25 170 TRP A CA 1
ATOM 1404 C C . TRP A 1 170 ? -2.011 -8.162 -10.389 1.00 95.25 170 TRP A C 1
ATOM 1406 O O . TRP A 1 170 ? -3.134 -8.352 -10.856 1.00 95.25 170 TRP A O 1
ATOM 1416 N N . GLN A 1 171 ? -1.684 -8.485 -9.145 1.00 92.94 171 GLN A N 1
ATOM 1417 C CA . GLN A 1 171 ? -2.642 -8.860 -8.117 1.00 92.94 171 GLN A CA 1
ATOM 1418 C C . GLN A 1 171 ? -2.675 -7.759 -7.063 1.00 92.94 171 GLN A C 1
ATOM 1420 O O . GLN A 1 171 ? -1.638 -7.266 -6.626 1.00 92.94 171 GLN A O 1
ATOM 1425 N N . ILE A 1 172 ? -3.884 -7.357 -6.680 1.00 91.94 172 ILE A N 1
ATOM 1426 C CA . ILE A 1 172 ? -4.103 -6.368 -5.630 1.00 91.94 172 ILE A CA 1
ATOM 1427 C C . ILE A 1 172 ? -4.753 -7.080 -4.454 1.00 91.94 172 ILE A C 1
ATOM 1429 O O . ILE A 1 172 ? -5.908 -7.503 -4.538 1.00 91.94 172 ILE A O 1
ATOM 1433 N N . THR A 1 173 ? -4.010 -7.214 -3.362 1.00 88.69 173 THR A N 1
ATOM 1434 C CA . THR A 1 173 ? -4.520 -7.810 -2.128 1.00 88.69 173 THR A CA 1
ATOM 1435 C C . THR A 1 173 ? -5.072 -6.708 -1.241 1.00 88.69 173 THR A C 1
ATOM 1437 O O . THR A 1 173 ? -4.401 -5.713 -0.964 1.00 88.69 173 THR A O 1
ATOM 1440 N N . LYS A 1 174 ? -6.324 -6.868 -0.816 1.00 88.88 174 LYS A N 1
ATOM 1441 C CA . LYS A 1 174 ? -6.949 -5.982 0.160 1.00 88.88 174 LYS A CA 1
ATOM 1442 C C . LYS A 1 174 ? -6.541 -6.427 1.558 1.00 88.88 174 LYS A C 1
ATOM 1444 O O . LYS A 1 174 ? -6.860 -7.539 1.962 1.00 88.88 174 LYS A O 1
ATOM 1449 N N . GLU A 1 175 ? -5.899 -5.527 2.279 1.00 85.81 175 GLU A N 1
ATOM 1450 C CA . GLU A 1 175 ? -5.456 -5.712 3.656 1.00 85.81 175 GLU A CA 1
ATOM 1451 C C . GLU A 1 175 ? -6.151 -4.700 4.566 1.00 85.81 175 GLU A C 1
ATOM 1453 O O . GLU A 1 175 ? -6.759 -3.734 4.095 1.00 85.81 175 GLU A O 1
ATOM 1458 N N . TYR A 1 176 ? -6.055 -4.900 5.877 1.00 79.19 176 TYR A N 1
ATOM 1459 C CA . TYR A 1 176 ? -6.632 -3.994 6.867 1.00 79.19 176 TYR A CA 1
ATOM 1460 C C . TYR A 1 176 ? -5.553 -3.327 7.711 1.00 79.19 176 TYR A C 1
ATOM 1462 O O . TYR A 1 176 ? -4.697 -3.986 8.302 1.00 79.19 176 TYR A O 1
ATOM 1470 N N . GLY A 1 177 ? -5.601 -1.991 7.759 1.00 77.19 177 GLY A N 1
ATOM 1471 C CA . GLY A 1 177 ? -4.875 -1.209 8.754 1.00 77.19 177 GLY A CA 1
ATOM 1472 C C . GLY A 1 177 ? -5.619 -1.246 10.088 1.00 77.19 177 GLY A C 1
ATOM 1473 O O . GLY A 1 177 ? -6.418 -2.142 10.356 1.00 77.19 177 GLY A O 1
ATOM 1474 N N . THR A 1 178 ? -5.431 -0.223 10.921 1.00 78.88 178 THR A N 1
ATOM 1475 C CA . THR A 1 178 ? -6.115 -0.136 12.225 1.00 78.88 178 THR A CA 1
ATOM 1476 C C . THR A 1 178 ? -7.635 -0.165 12.113 1.00 78.88 178 THR A C 1
ATOM 1478 O O . THR A 1 178 ? -8.312 -0.738 12.962 1.00 78.88 178 THR A O 1
ATOM 1481 N N . TYR A 1 179 ? -8.170 0.505 11.090 1.00 81.94 179 TYR A N 1
ATOM 1482 C CA . TYR A 1 179 ? -9.609 0.608 10.871 1.00 81.94 179 TYR A CA 1
ATOM 1483 C C . TYR A 1 179 ? -9.986 0.427 9.407 1.00 81.94 179 TYR A C 1
ATOM 1485 O O . TYR A 1 179 ? -10.917 -0.313 9.098 1.00 81.94 179 TYR A O 1
ATOM 1493 N N . ASN A 1 180 ? -9.275 1.107 8.510 1.00 85.31 180 ASN A N 1
ATOM 1494 C CA . ASN A 1 180 ? -9.614 1.158 7.095 1.00 85.31 180 ASN A CA 1
ATOM 1495 C C . ASN A 1 180 ? -8.796 0.154 6.283 1.00 85.31 180 ASN A C 1
ATOM 1497 O O . ASN A 1 180 ? -7.644 -0.119 6.634 1.00 85.31 180 ASN A O 1
ATOM 1501 N N . PRO A 1 181 ? -9.353 -0.359 5.174 1.00 86.00 181 PRO A N 1
ATOM 1502 C CA . PRO A 1 181 ? -8.593 -1.195 4.269 1.00 86.00 18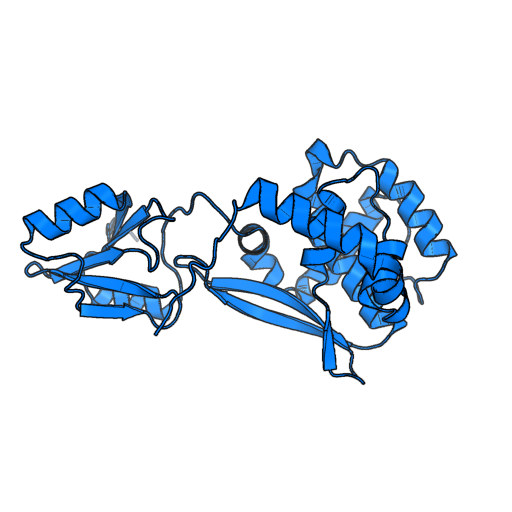1 PRO A CA 1
ATOM 1503 C C . PRO A 1 181 ? -7.546 -0.374 3.511 1.00 86.00 181 PRO A C 1
ATOM 1505 O O . PRO A 1 181 ? -7.778 0.803 3.190 1.00 86.00 181 PRO A O 1
ATOM 1508 N N . TYR A 1 182 ? -6.453 -1.039 3.155 1.00 85.12 182 TYR A N 1
ATOM 1509 C CA . TYR A 1 182 ? -5.463 -0.603 2.175 1.00 85.12 182 TYR A CA 1
ATOM 1510 C C . TYR A 1 182 ? -5.215 -1.714 1.152 1.00 85.12 182 TYR A C 1
ATOM 1512 O O . TYR A 1 182 ? -5.718 -2.828 1.285 1.00 85.12 182 TYR A O 1
ATOM 1520 N N . TYR A 1 183 ? -4.478 -1.389 0.095 1.00 87.38 183 TYR A N 1
ATOM 1521 C CA . TYR A 1 183 ? -4.271 -2.290 -1.032 1.00 87.38 183 TYR A CA 1
ATOM 1522 C C . TYR A 1 183 ? -2.781 -2.510 -1.251 1.00 87.38 183 TYR A C 1
ATOM 1524 O O . TYR A 1 183 ? -2.028 -1.545 -1.360 1.00 87.38 183 TYR A O 1
ATOM 1532 N N . VAL A 1 184 ? -2.364 -3.771 -1.310 1.00 88.56 184 VAL A N 1
ATOM 1533 C CA . VAL A 1 184 ? -0.974 -4.173 -1.533 1.00 88.56 184 VAL A CA 1
ATOM 1534 C C . VAL A 1 184 ? -0.848 -4.726 -2.951 1.00 88.56 184 VAL A C 1
ATOM 1536 O O . VAL A 1 184 ? -1.472 -5.745 -3.259 1.00 88.56 184 VAL A O 1
ATOM 1539 N N . PRO A 1 185 ? -0.078 -4.070 -3.836 1.00 91.69 185 PRO A N 1
ATOM 1540 C CA . PRO A 1 185 ? 0.156 -4.563 -5.181 1.00 91.69 185 PRO A CA 1
ATOM 1541 C C . PRO A 1 185 ? 1.294 -5.589 -5.209 1.00 91.69 185 PRO A C 1
ATOM 1543 O O . PRO A 1 185 ? 2.396 -5.336 -4.714 1.00 91.69 185 PRO A O 1
ATOM 1546 N N . SER A 1 186 ? 1.059 -6.714 -5.874 1.00 92.69 186 SER A N 1
ATOM 1547 C CA . SER A 1 186 ? 2.079 -7.703 -6.211 1.00 92.69 186 SER A CA 1
ATOM 1548 C C . SER A 1 186 ? 2.034 -8.044 -7.699 1.00 92.69 186 SER A C 1
ATOM 1550 O O . SER A 1 186 ? 0.999 -7.938 -8.361 1.00 92.69 186 SER A O 1
ATOM 1552 N N . VAL A 1 187 ? 3.181 -8.443 -8.248 1.00 95.50 187 VAL A N 1
ATOM 1553 C CA . VAL A 1 187 ? 3.234 -9.051 -9.584 1.00 95.50 187 VAL A CA 1
ATOM 1554 C C . VAL A 1 187 ? 3.253 -10.558 -9.423 1.00 95.50 187 VAL A C 1
ATOM 1556 O O . VAL A 1 187 ? 4.141 -11.095 -8.763 1.00 95.50 187 VAL A O 1
ATOM 1559 N N . VAL A 1 188 ? 2.301 -11.239 -10.054 1.00 93.44 188 VAL A N 1
ATOM 1560 C CA . VAL A 1 188 ? 2.205 -12.700 -10.057 1.00 93.44 188 VAL A CA 1
ATOM 1561 C C . VAL A 1 188 ? 2.756 -13.231 -11.365 1.00 93.44 188 VAL A C 1
ATOM 1563 O O . VAL A 1 188 ? 2.252 -12.902 -12.441 1.00 93.44 188 VAL A O 1
ATOM 1566 N N . LEU A 1 189 ? 3.775 -14.080 -11.288 1.00 93.12 189 LEU A N 1
ATOM 1567 C CA . LEU A 1 189 ? 4.342 -14.719 -12.474 1.00 93.12 189 LEU A CA 1
ATOM 1568 C C . LEU A 1 189 ? 3.437 -15.859 -12.961 1.00 93.12 189 LEU A C 1
ATOM 1570 O O . LEU A 1 189 ? 3.018 -16.714 -12.179 1.00 93.12 189 LEU A O 1
ATOM 1574 N N . ASN A 1 190 ? 3.159 -15.901 -14.268 1.00 88.56 190 ASN A N 1
ATOM 1575 C CA . ASN A 1 190 ? 2.190 -16.845 -14.844 1.00 88.56 190 ASN A CA 1
ATOM 1576 C C . ASN A 1 190 ? 2.551 -18.315 -14.594 1.00 88.56 190 ASN A C 1
ATOM 1578 O O . ASN A 1 190 ? 1.676 -19.102 -14.228 1.00 88.56 190 ASN A O 1
ATOM 1582 N N . GLU A 1 191 ? 3.823 -18.665 -14.794 1.00 82.69 191 GLU A N 1
ATOM 1583 C CA . GLU A 1 191 ? 4.312 -20.048 -14.765 1.00 82.69 191 GLU A CA 1
ATOM 1584 C C . GLU A 1 191 ? 4.480 -20.588 -13.344 1.00 82.69 191 GLU A C 1
ATOM 1586 O O . GLU A 1 191 ? 4.125 -21.729 -13.064 1.00 82.69 191 GLU A O 1
ATOM 1591 N N . SER A 1 192 ? 5.017 -19.770 -12.438 1.00 80.69 192 SER A N 1
ATOM 1592 C CA . SER A 1 192 ? 5.389 -20.204 -11.088 1.00 80.69 192 SER A CA 1
ATOM 1593 C C . SER A 1 192 ? 4.362 -19.842 -10.019 1.00 80.69 192 SER A C 1
ATOM 1595 O O . SER A 1 192 ? 4.459 -20.352 -8.906 1.00 80.69 192 SER A O 1
ATOM 1597 N N . LYS A 1 193 ? 3.410 -18.949 -10.329 1.00 85.00 193 LYS A N 1
ATOM 1598 C CA . LYS A 1 193 ? 2.478 -18.342 -9.360 1.00 85.00 193 LYS A CA 1
ATOM 1599 C C . LYS A 1 193 ? 3.178 -17.670 -8.175 1.00 85.00 193 LYS A C 1
ATOM 1601 O O . LYS A 1 193 ? 2.573 -17.471 -7.129 1.00 85.00 193 LYS A O 1
ATOM 1606 N N . ILE A 1 194 ? 4.450 -17.312 -8.343 1.00 86.56 194 ILE A N 1
ATOM 1607 C CA . ILE A 1 194 ? 5.203 -16.562 -7.342 1.00 86.56 194 ILE A CA 1
ATOM 1608 C C . ILE A 1 194 ? 4.691 -15.125 -7.341 1.00 86.56 194 ILE A C 1
ATOM 1610 O O . ILE A 1 194 ? 4.657 -14.482 -8.393 1.00 86.56 194 ILE A O 1
ATOM 1614 N N . GLU A 1 195 ? 4.332 -14.639 -6.155 1.00 89.25 195 GLU A N 1
ATOM 1615 C CA . GLU A 1 195 ? 3.998 -13.241 -5.907 1.00 89.25 195 GLU A CA 1
ATOM 1616 C C . GLU A 1 195 ? 5.267 -12.445 -5.583 1.00 89.25 195 GLU A C 1
ATOM 1618 O O . GLU A 1 195 ? 6.065 -12.824 -4.724 1.00 89.25 195 GLU A O 1
ATOM 1623 N N . LEU A 1 196 ? 5.462 -11.332 -6.284 1.00 91.81 196 LEU A N 1
ATOM 1624 C CA . LEU A 1 196 ? 6.610 -10.449 -6.122 1.00 91.81 196 LEU A CA 1
ATOM 1625 C C . LEU A 1 196 ? 6.163 -9.132 -5.485 1.00 91.81 196 LEU A C 1
ATOM 1627 O O . LEU A 1 196 ? 5.373 -8.387 -6.070 1.00 91.81 196 LEU A O 1
ATOM 1631 N N . ALA A 1 197 ? 6.709 -8.830 -4.306 1.00 90.06 197 ALA A N 1
ATOM 1632 C CA . ALA A 1 197 ? 6.446 -7.606 -3.549 1.00 90.06 197 ALA A CA 1
ATOM 1633 C C . ALA A 1 197 ? 7.220 -6.405 -4.129 1.00 90.06 197 ALA A C 1
ATOM 1635 O O . ALA A 1 197 ? 8.200 -5.912 -3.566 1.00 90.06 197 ALA A O 1
ATOM 1636 N N . VAL A 1 198 ? 6.795 -5.950 -5.310 1.00 92.94 198 VAL A N 1
ATOM 1637 C CA . VAL A 1 198 ? 7.485 -4.911 -6.090 1.00 92.94 198 VAL A CA 1
ATOM 1638 C C . VAL A 1 198 ?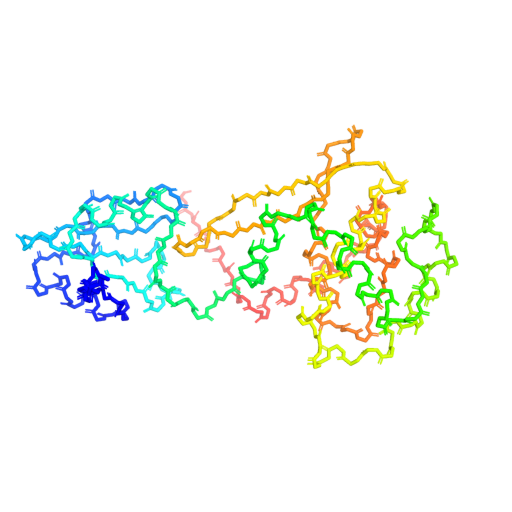 7.588 -3.588 -5.327 1.00 92.94 198 VAL A C 1
ATOM 1640 O O . VAL A 1 198 ? 8.652 -2.969 -5.296 1.00 92.94 198 VAL A O 1
ATOM 1643 N N . MET A 1 199 ? 6.495 -3.163 -4.691 1.00 91.75 199 MET A N 1
ATOM 1644 C CA . MET A 1 199 ? 6.456 -1.884 -3.984 1.00 91.75 199 MET A CA 1
ATOM 1645 C C . MET A 1 199 ? 7.315 -1.895 -2.716 1.00 91.75 199 MET A C 1
ATOM 1647 O O . MET A 1 199 ? 8.046 -0.936 -2.481 1.00 91.75 199 MET A O 1
ATOM 1651 N N . GLU A 1 200 ? 7.331 -2.994 -1.954 1.00 89.19 200 GLU A N 1
ATOM 1652 C CA . GLU A 1 200 ? 8.225 -3.142 -0.793 1.00 89.19 200 GLU A CA 1
ATOM 1653 C C . GLU A 1 200 ? 9.692 -3.009 -1.190 1.00 89.19 200 GLU A C 1
ATOM 1655 O O . GLU A 1 200 ? 10.475 -2.343 -0.506 1.00 89.19 200 GLU A O 1
ATOM 1660 N N . LYS A 1 201 ? 10.058 -3.603 -2.332 1.00 91.50 201 LYS A N 1
ATOM 1661 C CA . LYS A 1 201 ? 11.418 -3.521 -2.849 1.00 91.50 201 LYS A CA 1
ATOM 1662 C C . LYS A 1 201 ? 11.812 -2.076 -3.157 1.00 91.50 201 LYS A C 1
ATOM 1664 O O . LYS A 1 201 ? 12.838 -1.612 -2.661 1.00 91.50 201 LYS A O 1
ATOM 1669 N N . ILE A 1 202 ? 10.976 -1.348 -3.897 1.00 93.75 202 ILE A N 1
ATOM 1670 C CA . ILE A 1 202 ? 11.218 0.068 -4.206 1.00 93.75 202 ILE A CA 1
ATOM 1671 C C . ILE A 1 202 ? 11.264 0.917 -2.933 1.00 93.75 202 ILE A C 1
ATOM 1673 O O . ILE A 1 202 ? 12.164 1.740 -2.781 1.00 93.75 202 ILE A O 1
ATOM 1677 N N . MET A 1 203 ? 10.338 0.711 -1.994 1.00 89.75 203 MET A N 1
ATOM 1678 C CA . MET A 1 203 ? 10.324 1.431 -0.718 1.00 89.75 203 MET A CA 1
ATOM 1679 C C . MET A 1 203 ? 11.634 1.248 0.053 1.00 89.75 203 MET A C 1
ATOM 1681 O O . MET A 1 203 ? 12.180 2.233 0.559 1.00 89.75 203 MET A O 1
ATOM 1685 N N . SER A 1 204 ? 12.141 0.010 0.101 1.00 89.00 204 SER A N 1
ATOM 1686 C CA . SER A 1 204 ? 13.414 -0.336 0.736 1.00 89.00 204 SER A CA 1
ATOM 1687 C C . SER A 1 204 ? 14.600 0.326 0.033 1.00 89.00 204 SER A C 1
ATOM 1689 O O . SER A 1 204 ? 15.429 0.947 0.697 1.00 89.00 204 SER A O 1
ATOM 1691 N N . ASP A 1 205 ? 14.663 0.278 -1.298 1.00 90.12 205 ASP A N 1
ATOM 1692 C CA . ASP A 1 205 ? 15.768 0.893 -2.044 1.00 90.12 205 ASP A CA 1
ATOM 1693 C C . ASP A 1 205 ? 15.775 2.424 -1.900 1.00 90.12 205 ASP A C 1
ATOM 1695 O O . ASP A 1 205 ? 16.832 3.047 -1.788 1.00 90.12 205 ASP A O 1
ATOM 1699 N N . LEU A 1 206 ? 14.597 3.045 -1.793 1.00 89.88 206 LEU A N 1
ATOM 1700 C CA . LEU A 1 206 ? 14.453 4.480 -1.543 1.00 89.88 206 LEU A CA 1
ATOM 1701 C C . LEU A 1 206 ? 14.670 4.884 -0.073 1.00 89.88 206 LEU A C 1
ATOM 1703 O O . LEU A 1 206 ? 14.525 6.062 0.266 1.00 89.88 206 LEU A O 1
ATOM 1707 N N . GLU A 1 207 ? 14.996 3.964 0.840 1.00 87.44 207 GLU A N 1
ATOM 1708 C CA . GLU A 1 207 ? 15.570 4.335 2.145 1.00 87.44 207 GLU A CA 1
ATOM 1709 C C . GLU A 1 207 ? 17.016 4.823 2.009 1.00 87.44 207 GLU A C 1
ATOM 1711 O O . GLU A 1 207 ? 17.450 5.682 2.778 1.00 87.44 207 GLU A O 1
ATOM 1716 N N . GLN A 1 208 ? 17.742 4.327 1.004 1.00 85.44 208 GLN A N 1
ATOM 1717 C CA . GLN A 1 208 ? 19.102 4.752 0.677 1.00 85.44 208 GLN A CA 1
ATOM 1718 C C . GLN A 1 208 ? 19.175 5.183 -0.796 1.00 85.44 208 GLN A C 1
ATOM 1720 O O . GLN A 1 208 ? 19.851 4.544 -1.605 1.00 85.44 208 GLN A O 1
ATOM 1725 N N . PRO A 1 209 ? 18.489 6.281 -1.167 1.00 85.00 209 PRO A N 1
ATOM 1726 C CA . PRO A 1 209 ? 18.247 6.643 -2.563 1.00 85.00 209 PRO A CA 1
ATOM 1727 C C . PRO A 1 209 ? 19.522 6.861 -3.389 1.00 85.00 209 PRO A C 1
ATOM 1729 O O . PRO A 1 209 ? 19.493 6.708 -4.605 1.00 85.00 209 PRO A O 1
ATOM 1732 N N . GLN A 1 210 ? 20.657 7.177 -2.756 1.00 83.00 210 GLN A N 1
ATOM 1733 C CA . GLN A 1 210 ? 21.954 7.293 -3.432 1.00 83.00 210 GLN A CA 1
ATOM 1734 C C . GLN A 1 210 ? 22.455 5.976 -4.052 1.00 83.00 210 GLN A C 1
ATOM 1736 O O . GLN A 1 210 ? 23.329 6.011 -4.914 1.00 83.00 210 GLN A O 1
ATOM 1741 N N . PHE A 1 211 ? 21.926 4.833 -3.610 1.00 87.12 211 PHE A N 1
ATOM 1742 C CA . PHE A 1 211 ? 22.260 3.502 -4.120 1.00 87.12 211 PHE A CA 1
ATOM 1743 C C . PHE A 1 211 ? 21.136 2.898 -4.966 1.00 87.12 211 PHE A C 1
ATOM 1745 O O . PHE A 1 211 ? 21.212 1.724 -5.324 1.00 87.12 211 PHE A O 1
ATOM 1752 N N . PHE A 1 212 ? 20.093 3.673 -5.275 1.00 91.50 212 PHE A N 1
ATOM 1753 C CA . PHE A 1 212 ? 18.979 3.186 -6.072 1.00 91.50 212 PHE A CA 1
ATOM 1754 C C . PHE A 1 212 ? 19.447 2.756 -7.472 1.00 91.50 212 PHE A C 1
ATOM 1756 O O . PHE A 1 212 ? 20.067 3.530 -8.204 1.00 91.50 212 PHE A O 1
ATOM 1763 N N . ASP A 1 213 ? 19.106 1.523 -7.844 1.00 94.19 213 ASP A N 1
ATOM 1764 C CA . ASP A 1 213 ? 19.350 0.945 -9.162 1.00 94.19 213 ASP A CA 1
ATOM 1765 C C . ASP A 1 213 ? 18.154 0.059 -9.554 1.00 94.19 213 ASP A C 1
ATOM 1767 O O . ASP A 1 213 ? 17.817 -0.930 -8.888 1.00 94.19 213 ASP A O 1
ATOM 1771 N N . LEU A 1 214 ? 17.488 0.413 -10.657 1.00 96.50 214 LEU A N 1
ATOM 1772 C CA . LEU A 1 214 ? 16.282 -0.283 -11.105 1.00 96.50 214 LEU A CA 1
ATOM 1773 C C . LEU A 1 214 ? 16.583 -1.716 -11.574 1.00 96.50 214 LEU A C 1
ATOM 1775 O O . LEU A 1 214 ? 15.777 -2.624 -11.369 1.00 96.50 214 LEU A O 1
ATOM 1779 N N . LYS A 1 215 ? 17.758 -1.945 -12.168 1.00 95.19 215 LYS A N 1
ATOM 1780 C CA . LYS A 1 215 ? 18.190 -3.270 -12.623 1.00 95.19 215 LYS A CA 1
ATOM 1781 C C . LYS A 1 215 ? 18.495 -4.179 -11.445 1.00 95.19 215 LYS A C 1
ATOM 1783 O O . LYS A 1 215 ? 18.128 -5.351 -11.468 1.00 95.19 215 LYS A O 1
ATOM 1788 N N . TYR A 1 216 ? 19.149 -3.645 -10.417 1.00 93.56 216 TYR A N 1
ATOM 1789 C CA . TYR A 1 216 ? 19.371 -4.370 -9.170 1.00 93.56 216 TYR A CA 1
ATOM 1790 C C . TYR A 1 216 ? 18.039 -4.821 -8.564 1.00 93.56 216 TYR A C 1
ATOM 1792 O O . TYR A 1 216 ? 17.884 -5.992 -8.223 1.00 93.56 216 TYR A O 1
ATOM 1800 N N . SER A 1 217 ? 17.056 -3.918 -8.515 1.00 94.44 217 SER A N 1
ATOM 1801 C CA . SER A 1 217 ? 15.699 -4.205 -8.031 1.00 94.44 217 SER A CA 1
ATOM 1802 C C . SER A 1 217 ? 15.023 -5.320 -8.835 1.00 94.44 217 SER A C 1
ATOM 1804 O O . SER A 1 217 ? 14.500 -6.278 -8.266 1.00 94.44 217 SER A O 1
ATOM 1806 N N . TYR A 1 218 ? 15.094 -5.233 -10.165 1.00 95.56 218 TYR A N 1
ATOM 1807 C CA . TYR A 1 218 ? 14.578 -6.247 -11.083 1.00 95.56 218 TYR A CA 1
ATOM 1808 C C . TYR A 1 218 ? 15.249 -7.613 -10.886 1.00 95.56 218 TYR A C 1
ATOM 1810 O O . TYR A 1 218 ? 14.561 -8.627 -10.759 1.00 95.56 218 TYR A O 1
ATOM 1818 N N . ASN A 1 219 ? 16.580 -7.656 -10.813 1.00 93.00 219 ASN A N 1
ATOM 1819 C CA . ASN A 1 219 ? 17.331 -8.898 -10.626 1.00 93.00 219 ASN A CA 1
ATOM 1820 C C . ASN A 1 219 ? 17.063 -9.529 -9.258 1.00 93.00 219 ASN A C 1
ATOM 1822 O O . ASN A 1 219 ? 16.912 -10.743 -9.173 1.00 93.00 219 ASN A O 1
ATOM 1826 N N . TYR A 1 220 ? 16.955 -8.716 -8.204 1.00 90.56 220 TYR A N 1
ATOM 1827 C CA . TYR A 1 220 ? 16.599 -9.177 -6.863 1.00 90.56 220 TYR A CA 1
ATOM 1828 C C . TYR A 1 220 ? 15.244 -9.896 -6.855 1.00 90.56 220 TYR A C 1
ATOM 1830 O O . TYR A 1 220 ? 15.108 -10.979 -6.295 1.00 90.56 220 TYR A O 1
ATOM 1838 N N . LEU A 1 221 ? 14.236 -9.338 -7.524 1.00 90.50 221 LEU A N 1
ATOM 1839 C CA . LEU A 1 221 ? 12.908 -9.954 -7.559 1.00 90.50 221 LEU A CA 1
ATOM 1840 C C . LEU A 1 221 ? 12.822 -11.161 -8.502 1.00 90.50 221 LEU A C 1
ATOM 1842 O O . LEU A 1 221 ? 12.014 -12.054 -8.266 1.00 90.50 221 LEU A O 1
ATOM 1846 N N . THR A 1 222 ? 13.623 -11.206 -9.570 1.00 89.31 222 THR A N 1
ATOM 1847 C CA . THR A 1 222 ? 13.413 -12.170 -10.667 1.00 89.31 222 THR A CA 1
ATOM 1848 C C . THR A 1 222 ? 14.509 -13.219 -10.855 1.00 89.31 222 THR A C 1
ATOM 1850 O O . THR A 1 222 ? 14.283 -14.175 -11.601 1.00 89.31 222 THR A O 1
ATOM 1853 N N . ASP A 1 223 ? 15.669 -13.096 -10.199 1.00 84.44 223 ASP A N 1
ATOM 1854 C CA . ASP A 1 223 ? 16.725 -14.116 -10.210 1.00 84.44 223 ASP A CA 1
ATOM 1855 C C . ASP A 1 223 ? 16.932 -14.708 -8.800 1.00 84.44 223 ASP A C 1
ATOM 1857 O O . ASP A 1 223 ? 17.591 -14.103 -7.946 1.00 84.44 223 ASP A O 1
ATOM 1861 N N . PRO A 1 224 ? 16.440 -15.937 -8.546 1.00 69.38 224 PRO A N 1
ATOM 1862 C CA . PRO A 1 224 ? 16.632 -16.633 -7.273 1.00 69.38 224 PRO A CA 1
ATOM 1863 C C . PRO A 1 224 ? 18.102 -16.761 -6.844 1.00 69.38 224 PRO A C 1
ATOM 1865 O O . PRO A 1 224 ? 18.402 -16.789 -5.650 1.00 69.38 224 PRO A O 1
ATOM 1868 N N . ARG A 1 225 ? 19.044 -16.815 -7.797 1.00 64.38 225 ARG A N 1
ATOM 1869 C CA . ARG A 1 225 ? 20.483 -16.927 -7.506 1.00 64.38 225 ARG A CA 1
ATOM 1870 C C . ARG A 1 225 ? 21.060 -15.608 -7.011 1.00 64.38 225 ARG A C 1
ATOM 1872 O O . ARG A 1 225 ? 21.982 -15.620 -6.199 1.00 64.38 225 ARG A O 1
ATOM 1879 N N . PHE A 1 226 ? 20.498 -14.487 -7.452 1.00 62.97 226 PHE A N 1
ATOM 1880 C CA . PHE A 1 226 ? 20.883 -13.160 -6.983 1.00 62.97 226 PHE A CA 1
ATOM 1881 C C . PHE A 1 226 ? 20.467 -12.958 -5.517 1.00 62.97 226 PHE A C 1
ATOM 1883 O O . PHE A 1 226 ? 21.250 -12.452 -4.715 1.00 62.97 226 PHE A O 1
ATOM 1890 N N . ASN A 1 227 ? 19.306 -13.496 -5.125 1.00 53.97 227 ASN A N 1
ATOM 1891 C CA . ASN A 1 227 ? 18.874 -13.545 -3.722 1.00 53.97 227 ASN A CA 1
ATOM 1892 C C . ASN A 1 227 ? 19.773 -14.424 -2.843 1.00 53.97 227 ASN A C 1
ATOM 1894 O O . ASN A 1 227 ? 20.059 -14.068 -1.701 1.00 53.97 227 ASN A O 1
ATOM 1898 N N . MET A 1 228 ? 20.266 -15.550 -3.369 1.00 45.69 228 MET A N 1
ATOM 1899 C CA . MET A 1 228 ? 21.176 -16.437 -2.633 1.00 45.69 228 MET A CA 1
ATOM 1900 C C . MET A 1 228 ? 22.600 -15.874 -2.483 1.00 45.69 228 MET A C 1
ATOM 1902 O O . MET A 1 228 ? 23.264 -16.174 -1.495 1.00 45.69 228 MET A O 1
ATOM 1906 N N . GLN A 1 229 ? 23.079 -15.041 -3.413 1.00 47.53 229 GLN A N 1
ATOM 1907 C CA . GLN A 1 229 ? 24.417 -14.430 -3.330 1.00 47.53 229 GLN A CA 1
ATOM 1908 C C . GLN A 1 229 ? 24.511 -13.291 -2.297 1.00 47.53 229 GLN A C 1
ATOM 1910 O O . GLN A 1 229 ? 25.596 -13.006 -1.796 1.00 47.53 229 GLN A O 1
ATOM 1915 N N . LEU A 1 230 ? 23.385 -12.686 -1.908 1.00 49.88 230 LEU A N 1
ATOM 1916 C CA . LEU A 1 230 ? 23.309 -11.649 -0.866 1.00 49.88 230 LEU A CA 1
ATOM 1917 C C . LEU A 1 230 ? 23.278 -12.223 0.577 1.00 49.88 230 LEU A C 1
ATOM 1919 O O . LEU A 1 230 ? 23.182 -11.472 1.552 1.00 49.88 230 LEU A O 1
ATOM 1923 N N . ASN A 1 231 ? 23.360 -13.550 0.728 1.00 48.06 231 ASN A N 1
ATOM 1924 C CA . ASN A 1 231 ? 22.846 -14.303 1.880 1.00 48.06 231 ASN A CA 1
ATOM 1925 C C . ASN A 1 231 ? 23.829 -14.602 3.043 1.00 48.06 231 ASN A C 1
ATOM 1927 O O . ASN A 1 231 ? 23.717 -15.641 3.690 1.00 48.06 231 ASN A O 1
ATOM 1931 N N . PRO A 1 232 ? 24.842 -13.765 3.318 1.00 50.38 232 PRO A N 1
ATOM 1932 C CA . PRO A 1 232 ? 25.198 -13.580 4.741 1.00 50.38 232 PRO A CA 1
ATOM 1933 C C . PRO A 1 232 ? 25.209 -12.111 5.179 1.00 50.38 232 PRO A C 1
ATOM 1935 O O . PRO A 1 232 ? 24.760 -11.768 6.272 1.00 50.38 232 PRO A O 1
ATOM 1938 N N . SER A 1 233 ? 25.700 -11.219 4.321 1.00 50.50 233 SER A N 1
ATOM 1939 C CA . SER A 1 233 ? 25.976 -9.825 4.680 1.00 50.50 233 SER A CA 1
ATOM 1940 C C . SER A 1 233 ? 24.719 -8.954 4.659 1.00 50.50 233 SER A C 1
ATOM 1942 O O . SER A 1 233 ? 24.541 -8.121 5.545 1.00 50.50 233 SER A O 1
ATOM 1944 N N . ALA A 1 234 ? 23.815 -9.173 3.695 1.00 48.53 234 ALA A N 1
ATOM 1945 C CA . ALA A 1 234 ? 22.550 -8.440 3.620 1.00 48.53 234 ALA A CA 1
ATOM 1946 C C . ALA A 1 234 ? 21.533 -8.958 4.647 1.00 48.53 234 ALA A C 1
ATOM 1948 O O . ALA A 1 234 ? 20.777 -8.169 5.204 1.00 48.53 234 ALA A O 1
ATOM 1949 N N . GLN A 1 235 ? 21.567 -10.259 4.971 1.00 49.72 235 GLN A N 1
ATOM 1950 C CA . GLN A 1 235 ? 20.815 -10.809 6.104 1.00 49.72 235 GLN A CA 1
ATOM 1951 C C . GLN A 1 235 ? 21.252 -10.165 7.420 1.00 49.72 235 GLN A C 1
ATOM 1953 O O . GLN A 1 235 ? 20.400 -9.759 8.203 1.00 49.72 235 GLN A O 1
ATOM 1958 N N . LYS A 1 236 ? 22.565 -10.021 7.640 1.00 55.28 236 LYS A N 1
ATOM 1959 C CA . LYS A 1 236 ? 23.105 -9.352 8.826 1.00 55.28 236 LYS A CA 1
ATOM 1960 C C . LYS A 1 236 ? 22.681 -7.883 8.891 1.00 55.28 236 LYS A C 1
ATOM 1962 O O . LYS A 1 236 ? 22.129 -7.476 9.900 1.00 55.28 236 LYS A O 1
ATOM 1967 N N . LEU A 1 237 ? 22.811 -7.135 7.792 1.00 50.97 237 LEU A N 1
ATOM 1968 C CA . LEU A 1 237 ? 22.383 -5.733 7.723 1.00 50.97 237 LEU A CA 1
ATOM 1969 C C . LEU A 1 237 ? 20.871 -5.562 7.948 1.00 50.97 237 LEU A C 1
ATOM 1971 O O . LEU A 1 237 ? 20.453 -4.676 8.684 1.00 50.97 237 LEU A O 1
ATOM 1975 N N . TYR A 1 238 ? 20.042 -6.427 7.357 1.00 45.38 238 TYR A N 1
ATOM 1976 C CA . TYR A 1 238 ? 18.593 -6.410 7.563 1.00 45.38 238 TYR A CA 1
ATOM 1977 C C . TYR A 1 238 ? 18.214 -6.780 9.005 1.00 45.38 238 TYR A C 1
ATOM 1979 O O . TYR A 1 238 ? 17.332 -6.152 9.589 1.00 45.38 238 TYR A O 1
ATOM 1987 N N . GLN A 1 239 ? 18.894 -7.760 9.614 1.00 54.84 239 GLN A N 1
ATOM 1988 C CA . GLN A 1 239 ? 18.713 -8.079 11.032 1.00 54.84 239 GLN A CA 1
ATOM 1989 C C . GLN A 1 239 ? 19.163 -6.931 11.940 1.00 54.84 239 GLN A C 1
ATOM 1991 O O . GLN A 1 239 ? 18.465 -6.640 12.908 1.00 54.84 239 GLN A O 1
ATOM 1996 N N . ASP A 1 240 ? 20.259 -6.250 11.610 1.00 59.75 240 ASP A N 1
ATOM 1997 C CA . ASP A 1 240 ? 20.773 -5.109 12.368 1.00 59.75 240 ASP A CA 1
ATOM 1998 C C . ASP A 1 240 ? 19.806 -3.910 12.289 1.00 59.75 240 ASP A C 1
ATOM 2000 O O . ASP A 1 240 ? 19.427 -3.370 13.328 1.00 59.75 240 ASP A O 1
ATOM 2004 N N . ILE A 1 241 ? 19.276 -3.583 11.100 1.00 51.16 241 ILE A N 1
ATOM 2005 C CA . ILE A 1 241 ? 18.241 -2.542 10.912 1.00 51.16 241 ILE A CA 1
ATOM 2006 C C . ILE A 1 241 ? 16.956 -2.897 11.670 1.00 51.16 241 ILE A C 1
ATOM 2008 O O . ILE A 1 241 ? 16.342 -2.044 12.315 1.00 51.16 241 ILE A O 1
ATOM 2012 N N . LYS A 1 242 ? 16.535 -4.167 11.624 1.00 46.09 242 LYS A N 1
ATOM 2013 C CA . LYS A 1 242 ? 15.339 -4.634 12.335 1.00 46.09 242 LYS A CA 1
ATOM 2014 C C . LYS A 1 242 ? 15.528 -4.570 13.855 1.00 46.09 242 LYS A C 1
ATOM 2016 O O . LYS A 1 242 ? 14.588 -4.236 14.571 1.00 46.09 242 LYS A O 1
ATOM 2021 N N . LYS A 1 243 ? 16.739 -4.839 14.346 1.00 52.97 243 LYS A N 1
ATOM 2022 C CA . LYS A 1 243 ? 17.108 -4.772 15.766 1.00 52.97 243 LYS A CA 1
ATOM 2023 C C . LYS A 1 243 ? 17.195 -3.331 16.275 1.00 52.97 243 LYS A C 1
ATOM 2025 O O . LYS A 1 243 ? 16.741 -3.070 17.387 1.00 52.97 243 LYS A O 1
ATOM 2030 N N . GLU A 1 244 ? 17.708 -2.407 15.463 1.00 51.50 244 GLU A N 1
ATOM 2031 C CA . GLU A 1 244 ? 17.731 -0.970 15.771 1.00 51.50 244 GLU A CA 1
ATOM 2032 C C . GLU A 1 244 ? 16.334 -0.341 15.764 1.00 51.50 244 GLU A C 1
ATOM 2034 O O . GLU A 1 244 ? 16.027 0.458 16.646 1.00 51.50 244 GLU A O 1
ATOM 2039 N N . ARG A 1 245 ? 15.468 -0.705 14.806 1.00 41.91 245 ARG A N 1
ATOM 2040 C CA . ARG A 1 245 ? 14.132 -0.095 14.679 1.00 41.91 245 ARG A CA 1
ATOM 2041 C C . ARG A 1 245 ? 13.060 -0.704 15.582 1.00 41.91 245 ARG A C 1
ATOM 2043 O O . ARG A 1 245 ? 12.137 0.010 15.955 1.00 41.91 245 ARG A O 1
ATOM 2050 N N . PHE A 1 246 ? 13.149 -1.990 15.927 1.00 42.00 246 PHE A N 1
ATOM 2051 C CA . PHE A 1 246 ? 12.055 -2.696 16.615 1.00 42.00 246 PHE A CA 1
ATOM 2052 C C . PHE A 1 246 ? 12.422 -3.290 17.979 1.00 42.00 246 PHE A C 1
ATOM 2054 O O . PHE A 1 246 ? 11.562 -3.884 18.626 1.00 42.00 246 PHE A O 1
ATOM 2061 N N . GLY A 1 247 ? 13.661 -3.104 18.448 1.00 33.81 247 GLY A N 1
ATOM 2062 C CA . GLY A 1 247 ? 14.119 -3.637 19.729 1.00 33.81 247 GLY A CA 1
ATOM 2063 C C . GLY A 1 247 ? 14.152 -5.172 19.770 1.00 33.81 247 GLY A C 1
ATOM 2064 O O . GLY A 1 247 ? 13.524 -5.880 18.983 1.00 33.81 247 GLY A O 1
ATOM 2065 N N . ASN A 1 248 ? 14.936 -5.727 20.694 1.00 38.84 248 ASN A N 1
ATOM 2066 C CA . ASN A 1 248 ? 15.010 -7.174 20.867 1.00 38.84 248 ASN A CA 1
ATOM 2067 C C . ASN A 1 248 ? 13.656 -7.715 21.351 1.00 38.84 248 ASN A C 1
ATOM 2069 O O . ASN A 1 248 ? 13.356 -7.643 22.541 1.00 38.84 248 ASN A O 1
ATOM 2073 N N . PHE A 1 249 ? 12.888 -8.365 20.477 1.00 36.25 249 PHE A N 1
ATOM 2074 C CA . PHE A 1 249 ? 11.931 -9.367 20.937 1.00 36.25 249 PHE A CA 1
ATOM 2075 C C . PHE A 1 249 ? 12.725 -10.547 21.501 1.00 36.25 249 PHE A C 1
ATOM 2077 O O . PHE A 1 249 ? 13.090 -11.489 20.797 1.00 36.25 249 PHE A O 1
ATOM 2084 N N . HIS A 1 250 ? 13.039 -10.483 22.792 1.00 32.19 250 HIS A N 1
ATOM 2085 C CA . HIS A 1 250 ? 13.384 -11.672 23.549 1.00 32.19 250 HIS A CA 1
ATOM 2086 C C . HIS A 1 250 ? 12.151 -12.573 23.562 1.00 32.19 250 HIS A C 1
ATOM 2088 O O . HIS A 1 250 ? 11.171 -12.302 24.254 1.00 32.19 250 HIS A O 1
ATOM 2094 N N . ARG A 1 251 ? 12.212 -13.677 22.809 1.00 32.38 251 ARG A N 1
ATOM 2095 C CA . ARG A 1 251 ? 11.501 -14.886 23.215 1.00 32.38 251 ARG A CA 1
ATOM 2096 C C . ARG A 1 251 ? 12.075 -15.268 24.574 1.00 32.38 251 ARG A C 1
ATOM 2098 O O . ARG A 1 251 ? 13.147 -15.859 24.654 1.00 32.38 251 ARG A O 1
ATOM 2105 N N . GLY A 1 252 ? 11.391 -14.857 25.637 1.00 28.27 252 GLY A N 1
ATOM 2106 C CA . GLY A 1 252 ? 11.548 -15.499 26.927 1.00 28.27 252 GLY A CA 1
ATOM 2107 C C . GLY A 1 252 ? 11.277 -16.985 26.729 1.00 28.27 252 GLY A C 1
ATOM 2108 O O . GLY A 1 252 ? 10.258 -17.356 26.146 1.00 28.27 252 GLY A O 1
ATOM 2109 N N . ASN A 1 253 ? 12.224 -17.814 27.155 1.00 30.77 253 ASN A N 1
ATOM 2110 C CA . ASN A 1 253 ? 12.014 -19.242 27.318 1.00 30.77 253 ASN A CA 1
ATOM 2111 C C . ASN A 1 253 ? 10.745 -19.446 28.150 1.00 30.77 253 ASN A C 1
ATOM 2113 O O . ASN A 1 253 ? 10.728 -19.139 29.341 1.00 30.77 253 ASN A O 1
ATOM 2117 N N . ILE A 1 254 ? 9.691 -19.964 27.525 1.00 30.33 254 ILE A N 1
ATOM 2118 C CA . ILE A 1 254 ? 8.632 -20.644 28.257 1.00 30.33 254 ILE A CA 1
ATOM 2119 C C . ILE A 1 254 ? 9.155 -22.065 28.444 1.00 30.33 254 ILE A C 1
ATOM 2121 O O . ILE A 1 254 ? 9.074 -22.886 27.535 1.00 30.33 254 ILE A O 1
ATOM 2125 N N . ASN A 1 255 ? 9.759 -22.312 29.605 1.00 31.39 255 ASN A N 1
ATOM 2126 C CA . ASN A 1 255 ? 9.841 -23.665 30.134 1.00 31.39 255 ASN A CA 1
ATOM 2127 C C . ASN A 1 255 ? 8.426 -24.042 30.591 1.00 31.39 255 ASN A C 1
ATOM 2129 O O . ASN A 1 255 ? 7.925 -23.473 31.563 1.00 31.39 255 ASN A O 1
ATOM 2133 N N . LEU A 1 256 ? 7.807 -24.973 29.870 1.00 33.81 256 LEU A N 1
ATOM 2134 C CA . LEU A 1 256 ? 6.843 -25.926 30.415 1.00 33.81 256 LEU A CA 1
ATOM 2135 C C . LEU A 1 256 ? 7.521 -27.294 30.419 1.00 33.81 256 LEU A C 1
ATOM 2137 O O . LEU A 1 256 ? 8.175 -27.605 29.397 1.00 33.81 256 LEU 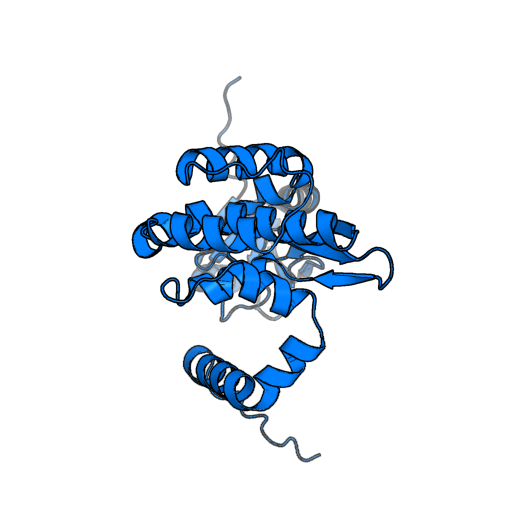A O 1
#

Sequence (256 aa):
MKTEEVNDYKQGKVSLLIDYLKKNKKKIDNYNNQLETNGAFVYVLSNSEVVLLPGNLSSYENGLIIKNEEVLKKMIKNDYFPVNVVDFYQYEIYKDKLMNLPDHVNENITNLERDLDIEILHRAKYDEVFFKVFNEAIKKIDFKKNKDKYTLSLSILLGEIIIKNKGGYWQITKEYGTYNPYYVPSVVLNESKIELAVMEKIMSDLEQPQFFDLKYSYNYLTDPRFNMQLNPSAQKLYQDIKKERFGNFHRGNINL

Radius of gyration: 23.03 Å; chains: 1; bounding box: 57×48×61 Å

pLDDT: mean 82.82, std 18.01, range [28.27, 97.69]

Foldseek 3Di:
DDDDPPCQKDKDFLVVLCVVCVVLVHHPVDFPDADPAQRWTWHQGPQQWIWTHFNDNVQWTMTMTGNHVVSVVVCVVVQHDPYDTPDDDLLNVCQVCLVVVVVCLVVLQVVLCVQLVHDQPPDQACDPVNQVSSQVSCLVDPCVVCVSVCLSSLLSSLLVNCCNPQNWDWDWDWHDDRRHIGIQIWTQGPPPRDTFRSSVLSVVCSVVVNRDGSVLSNCCRPPPVSVVVCPPVVVVVVVVVCCVPPNDPPPDDPDD

Secondary structure (DSSP, 8-state):
--------EEEEEHHHHHHHHHHTT--TT--SEE-TTT--EEEE-TTS-EEEE-S-TTT--EEEEES-HHHHHHHHHTT------SS--HHHHTHHHHHTHHHHHHHHHHHHHHHHTS--TT-S---HHHHHHHHHHHTTS-HHHHHHHHHHHHHHHHHHHHHHHH-EEEEEEEEE-SSSEEEEEEEEETTT--EE-HHHHHHHHTTSGGG--HHHHHHHHH-HHHHHHTTTHHHHHHHHHHHHHH----------

Organism: Flavobacterium johnsoniae (strain ATCC 17061 / DSM 2064 / JCM 8514 / BCRC 14874 / CCUG 350202 / NBRC 14942 / NCIMB 11054 / UW101) (NCBI:txid376686)